Protein 6YJ1 (pdb70)

Solvent-accessible surface area: 16847 Å² total; per-residue (Å²): 153,67,4,0,4,58,32,0,59,188,103,25,10,138,55,65,16,20,1,100,95,25,133,46,69,99,156,83,40,1,85,47,56,88,105,81,132,88,35,58,58,7,125,105,18,47,5,56,12,64,0,0,14,0,77,15,133,130,85,59,58,0,3,0,0,0,5,7,39,1,49,50,36,62,45,160,4,71,22,0,0,3,0,0,0,97,4,83,74,59,12,13,0,2,0,0,15,0,83,71,66,14,38,132,36,99,92,45,48,113,0,46,42,28,48,48,0,0,51,4,3,60,11,14,130,171,98,57,93,42,84,82,18,2,9,0,3,0,20,17,143,129,12,148,173,71,93,107,25,34,12,13,26,16,60,27,1,20,152,26,68,1,65,126,14,73,28,89,67,144,65,4,0,5,60,34,1,59,190,97,16,5,108,56,65,15,20,1,102,96,27,137,44,75,99,145,85,41,1,88,48,56,90,110,80,142,85,41,56,59,6,126,110,20,48,4,56,11,64,0,0,13,1,76,13,127,134,74,58,49,0,2,0,0,0,6,8,36,1,50,49,37,62,48,156,4,70,23,0,0,4,0,0,0,98,4,83,70,60,12,14,1,2,1,0,15,0,75,63,38,2,36,81,42,99,92,46,47,114,1,48,45,27,48,48,0,0,4,3,4,66,11,13,125,172,101,48,102,38,83,83,19,1,10,0,4,0,17,18,140,126,12,144,174,80,88,105,22,37,12,12,25,16,56,29,0,20,154,25,70,1,65,128,18,70,65,181,99

Structure (mmCIF, N/CA/C/O backbone):
data_6YJ1
#
_entry.id   6YJ1
#
_cell.length_a   33.890
_cell.length_b   56.380
_cell.length_c   110.490
_cell.angle_alpha   90.000
_cell.angle_beta   92.840
_cell.angle_gamma   90.000
#
_symmetry.space_group_name_H-M   'P 1 21 1'
#
loop_
_entity.id
_entity.type
_entity.pdbx_description
1 polymer ORF007
2 non-polymer 'ZINC ION'
3 water water
#
loop_
_atom_site.group_PDB
_atom_site.id
_atom_site.type_symbol
_atom_site.label_atom_id
_atom_site.label_alt_id
_atom_site.label_comp_id
_atom_site.label_asym_id
_atom_site.label_entity_id
_atom_site.label_seq_id
_atom_site.pdbx_PDB_ins_code
_atom_site.Cartn_x
_atom_site.Cartn_y
_atom_site.Cartn_z
_atom_site.occupancy
_atom_site.B_iso_or_equiv
_atom_site.auth_seq_id
_atom_site.auth_comp_id
_atom_site.auth_asym_id
_atom_site.auth_atom_id
_atom_site.pdbx_PDB_model_num
ATOM 1 N N . MET A 1 13 ? 18.67847 36.57850 43.24597 1.000 29.85803 1 MET A N 1
ATOM 2 C CA . MET A 1 13 ? 17.32047 37.08684 43.04693 1.000 37.28810 1 MET A CA 1
ATOM 3 C C . MET A 1 13 ? 17.30016 38.61196 42.91651 1.000 32.91730 1 MET A C 1
ATOM 4 O O . MET A 1 13 ? 17.96214 39.32258 43.66817 1.000 34.96367 1 MET A O 1
ATOM 9 N N . LEU A 1 14 ? 16.55207 39.10655 41.93944 1.000 32.33174 2 LEU A N 1
ATOM 10 C CA . LEU A 1 14 ? 16.37658 40.53362 41.72276 1.000 29.59515 2 LEU A CA 1
ATOM 11 C C . LEU A 1 14 ? 14.95085 40.94181 42.07121 1.000 32.98078 2 LEU A C 1
ATOM 12 O O . LEU A 1 14 ? 13.99034 40.37520 41.52801 1.000 30.43402 2 LEU A O 1
ATOM 17 N N . THR A 1 15 ? 14.81034 41.94283 42.94261 1.000 29.51293 3 THR A N 1
ATOM 18 C CA . THR A 1 15 ? 13.50306 42.50862 43.23996 1.000 24.88676 3 THR A CA 1
ATOM 19 C C . THR A 1 15 ? 13.30480 43.83038 42.50106 1.000 25.89078 3 THR A C 1
ATOM 20 O 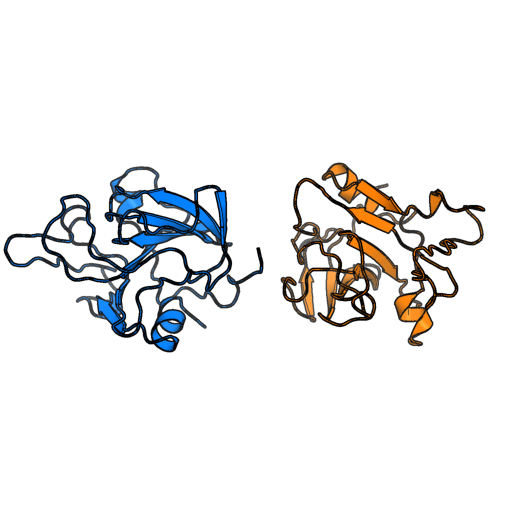O . THR A 1 15 ? 14.24194 44.41674 41.94969 1.000 26.62395 3 THR A O 1
ATOM 24 N N . ALA A 1 16 ? 12.04151 44.26405 42.44806 1.000 24.43031 4 ALA A N 1
ATOM 25 C CA . ALA A 1 16 ? 11.72108 45.57412 41.89557 1.000 21.52177 4 ALA A CA 1
ATOM 26 C C . ALA A 1 16 ? 12.43388 46.67219 42.64776 1.000 23.01859 4 ALA A C 1
ATOM 27 O O . ALA A 1 16 ? 12.76483 47.71214 42.07099 1.000 28.42274 4 ALA A O 1
ATOM 29 N N . ILE A 1 17 ? 12.63418 46.47247 43.94742 1.000 27.91443 5 ILE A N 1
ATOM 30 C CA . ILE A 1 17 ? 13.36548 47.42935 44.76094 1.000 26.71795 5 ILE A CA 1
ATOM 31 C C . ILE A 1 17 ? 14.83645 47.45453 44.37122 1.000 29.39704 5 ILE A C 1
ATOM 32 O O . ILE A 1 17 ? 15.41574 48.52839 44.16555 1.000 30.55585 5 ILE A O 1
ATOM 37 N N . ASP A 1 18 ? 15.47107 46.27976 44.28601 1.000 24.05757 6 ASP A N 1
ATOM 38 C CA . ASP A 1 18 ? 16.85292 46.23007 43.81314 1.000 26.67009 6 ASP A CA 1
ATOM 39 C C . ASP A 1 18 ? 16.97827 46.94331 42.48029 1.000 25.49896 6 ASP A C 1
ATOM 40 O O . ASP A 1 18 ? 17.86619 47.77508 42.27620 1.000 25.40325 6 ASP A O 1
ATOM 45 N N . TYR A 1 19 ? 16.05966 46.63815 41.57088 1.000 28.76092 7 TYR A N 1
ATOM 46 C CA . TYR A 1 19 ? 16.02102 47.28423 40.27216 1.000 24.71049 7 TYR A CA 1
ATOM 47 C C . TYR A 1 19 ? 16.01016 48.80355 40.43271 1.000 28.67864 7 TYR A C 1
ATOM 48 O O . TYR A 1 19 ? 16.78711 49.51585 39.78967 1.000 27.03363 7 TYR A O 1
ATOM 57 N N . LEU A 1 20 ? 15.18417 49.32019 41.34235 1.000 26.54581 8 LEU A N 1
ATOM 58 C CA . LEU A 1 20 ? 15.05901 50.76829 41.38893 1.000 29.46258 8 LEU A CA 1
ATOM 59 C C . LEU A 1 20 ? 16.25686 51.42273 42.05495 1.000 29.82091 8 LEU A C 1
ATOM 60 O O . LEU A 1 20 ? 16.73038 52.45630 41.57722 1.000 30.14544 8 LEU A O 1
ATOM 65 N N . THR A 1 21 ? 16.77285 50.83995 43.14605 1.000 32.42146 9 THR A N 1
ATOM 66 C CA . THR A 1 21 ? 17.93162 51.43666 43.81685 1.000 32.02948 9 THR A CA 1
ATOM 67 C C . THR A 1 21 ? 19.18895 51.40471 42.95046 1.000 29.77905 9 THR A C 1
ATOM 68 O O . THR A 1 21 ? 20.02992 52.29368 43.06578 1.000 36.95842 9 THR A O 1
ATOM 72 N N . LYS A 1 22 ? 19.35841 50.38636 42.10943 1.000 30.83689 10 LYS A N 1
ATOM 73 C CA . LYS A 1 22 ? 20.46949 50.40635 41.15833 1.000 34.78900 10 LYS A CA 1
ATOM 74 C C . LYS A 1 22 ? 20.34944 51.56365 40.16145 1.000 35.99807 10 LYS A C 1
ATOM 75 O O . LYS A 1 22 ? 21.36289 52.04189 39.63679 1.000 33.60620 10 LYS A O 1
ATOM 81 N N . LYS A 1 23 ? 19.13528 52.04599 39.90109 1.000 34.96760 11 LYS A N 1
ATOM 82 C CA . LYS A 1 23 ? 18.94613 53.18995 39.02010 1.000 30.10596 11 LYS A CA 1
ATOM 83 C C . LYS A 1 23 ? 18.83403 54.49485 39.78689 1.000 30.70703 11 LYS A C 1
ATOM 84 O O . LYS A 1 23 ? 18.30633 55.47286 39.25243 1.000 38.87060 11 LYS A O 1
ATOM 90 N N . GLY A 1 24 ? 19.32215 54.53513 41.02647 1.000 35.73730 12 GLY A N 1
ATOM 91 C CA . GLY A 1 24 ? 19.38835 55.76303 41.79679 1.000 36.28724 12 GLY A CA 1
ATOM 92 C C . GLY A 1 24 ? 18.14497 56.13607 42.58267 1.000 34.19086 12 GLY A C 1
ATOM 93 O O . GLY A 1 24 ? 18.18635 57.11118 43.33952 1.000 38.93487 12 GLY A O 1
ATOM 94 N N . TRP A 1 25 ? 17.04577 55.40784 42.43771 1.000 30.29402 13 TRP A N 1
ATOM 95 C CA . TRP A 1 25 ? 15.91505 55.61849 43.32871 1.000 31.30097 13 TRP A CA 1
ATOM 96 C C . TRP A 1 25 ? 16.30557 55.28414 44.75453 1.000 31.90724 13 TRP A C 1
ATOM 97 O O . TRP A 1 25 ? 17.15892 54.42992 45.00191 1.000 38.03890 13 TRP A O 1
ATOM 108 N N . LYS A 1 26 ? 15.66980 55.95463 45.70473 1.000 33.84408 14 LYS A N 1
ATOM 109 C CA . LYS A 1 26 ? 15.93396 55.70614 47.11701 1.000 32.62992 14 LYS A CA 1
ATOM 110 C C . LYS A 1 26 ? 14.60509 55.45349 47.82170 1.000 31.64811 14 LYS A C 1
ATOM 111 O O . LYS A 1 26 ? 13.53823 55.84229 47.33726 1.000 26.58637 14 LYS A O 1
ATOM 117 N N . ILE A 1 27 ? 14.67664 54.77308 48.95917 1.000 28.31695 15 ILE A N 1
ATOM 118 C CA . ILE A 1 27 ? 13.49628 54.26346 49.64432 1.000 28.12198 15 ILE A CA 1
ATOM 119 C C . ILE A 1 27 ? 13.13235 55.20550 50.77854 1.000 30.91487 15 ILE A C 1
ATOM 120 O O . ILE A 1 27 ? 13.93673 55.42690 51.69687 1.000 28.61945 15 ILE A O 1
ATOM 125 N N . SER A 1 28 ? 11.90612 55.73939 50.72270 1.000 24.57956 16 SER A N 1
ATOM 126 C CA . SER A 1 28 ? 11.35785 56.54809 51.80235 1.000 26.77871 16 SER A CA 1
ATOM 127 C C . SER A 1 28 ? 10.54372 55.74299 52.81610 1.000 31.06405 16 SER A C 1
ATOM 128 O O . SER A 1 28 ? 10.48768 56.12566 53.99103 1.000 33.13981 16 SER A O 1
ATOM 131 N N . SER A 1 29 ? 9.92773 54.62765 52.41429 1.000 26.71115 17 SER A N 1
ATOM 132 C CA . SER A 1 29 ? 9.20256 53.79151 53.36828 1.000 24.12259 17 SER A CA 1
ATOM 133 C C . SER A 1 29 ? 9.32193 52.33166 52.96829 1.000 23.15679 17 SER A C 1
ATOM 134 O O . SER A 1 29 ? 9.02718 51.95324 51.83027 1.000 20.63695 17 SER A O 1
ATOM 137 N N . ASP A 1 30 ? 9.71337 51.51725 53.94737 1.000 26.14324 18 ASP A N 1
ATOM 138 C CA . ASP A 1 30 ? 10.32783 50.21659 53.71497 1.000 27.83977 18 ASP A CA 1
ATOM 139 C C . ASP A 1 30 ? 9.70205 49.28378 54.73193 1.000 26.57135 18 ASP A C 1
ATOM 140 O O . ASP A 1 30 ? 10.09230 49.30883 55.91225 1.000 27.92522 18 ASP A O 1
ATOM 145 N N . PRO A 1 31 ? 8.75455 48.42995 54.31511 1.000 22.79773 19 PRO A N 1
ATOM 146 C CA . PRO A 1 31 ? 8.06602 47.56147 55.28300 1.000 22.46801 19 PRO A CA 1
ATOM 147 C C . PRO A 1 31 ? 8.99763 46.64712 56.04674 1.000 24.45849 19 PRO A C 1
ATOM 148 O O . PRO A 1 31 ? 8.58897 46.09678 57.07784 1.000 28.65776 19 PRO A O 1
ATOM 152 N N . ARG A 1 32 ? 10.22158 46.43063 55.56909 1.000 24.26928 20 ARG A N 1
ATOM 153 C CA . ARG A 1 32 ? 11.17028 45.67264 56.37273 1.000 27.33891 20 ARG A CA 1
ATOM 154 C C . ARG A 1 32 ? 11.60308 46.43657 57.61273 1.000 28.89445 20 ARG A C 1
ATOM 155 O O . ARG A 1 32 ? 12.26338 45.85446 58.47443 1.000 32.62750 20 ARG A O 1
ATOM 163 N N . THR A 1 33 ? 11.26211 47.72287 57.71268 1.000 31.16823 21 THR A N 1
ATOM 164 C CA . THR A 1 33 ? 11.58105 48.53305 58.87958 1.000 30.16539 21 THR A CA 1
ATOM 165 C C . THR A 1 33 ? 10.40985 48.67783 59.84485 1.000 28.86059 21 THR A C 1
ATOM 166 O O . THR A 1 33 ? 10.59983 49.20857 60.94231 1.000 30.29060 21 THR A O 1
ATOM 170 N N . TYR A 1 34 ? 9.20915 48.25013 59.47107 1.000 22.22564 22 TYR A N 1
ATOM 171 C CA . TYR A 1 34 ? 8.08981 48.47144 60.36937 1.000 27.58951 22 TYR A CA 1
ATOM 172 C C . TYR A 1 34 ? 8.23781 47.54805 61.56969 1.000 31.53289 22 TYR A C 1
ATOM 173 O O . TYR A 1 34 ? 8.88569 46.50108 61.49290 1.000 31.81606 22 TYR A O 1
ATOM 182 N N . ASP A 1 35 ? 7.67477 47.96555 62.70043 1.000 34.41624 23 ASP A N 1
ATOM 183 C CA . ASP A 1 35 ? 7.83707 47.19795 63.92973 1.000 33.84990 23 ASP A CA 1
ATOM 184 C C . ASP A 1 35 ? 7.12646 45.85709 63.80892 1.000 34.70099 23 ASP A C 1
ATOM 185 O O . ASP A 1 35 ? 5.99173 45.77847 63.33083 1.000 34.27447 23 ASP A O 1
ATOM 190 N N . GLY A 1 36 ? 7.80358 44.79592 64.24453 1.000 38.37920 24 GLY A N 1
ATOM 191 C CA . GLY A 1 36 ? 7.25506 43.45878 64.21012 1.000 33.94146 24 GLY A CA 1
ATOM 192 C C . GLY A 1 36 ? 7.66187 42.62870 63.00952 1.000 36.98014 24 GLY A C 1
ATOM 193 O O . GLY A 1 36 ? 7.37943 41.41965 62.99245 1.000 36.34500 24 GLY A O 1
ATOM 194 N N . TYR A 1 37 ? 8.30066 43.23895 62.00969 1.000 35.80227 25 TYR A N 1
ATOM 195 C CA . TYR A 1 37 ? 8.66290 42.52666 60.78538 1.000 36.68528 25 TYR A CA 1
ATOM 196 C C . TYR A 1 37 ? 9.51649 41.30585 61.11615 1.000 36.30525 25 TYR A C 1
ATOM 197 O O . TYR A 1 37 ? 10.47026 41.42174 61.89667 1.000 41.59945 25 TYR A O 1
ATOM 206 N N . PRO A 1 38 ? 9.23453 40.12702 60.52674 1.000 35.24814 26 PRO A N 1
ATOM 207 C CA . PRO A 1 38 ? 8.32513 39.84852 59.40385 1.000 34.28440 26 PRO A CA 1
ATOM 208 C C . PRO A 1 38 ? 6.86161 39.67114 59.79877 1.000 33.71612 26 PRO A C 1
ATOM 209 O O . PRO A 1 38 ? 6.03593 39.45542 58.92282 1.000 35.06748 26 PRO A O 1
ATOM 213 N N . LYS A 1 39 ? 6.54255 39.73341 61.08518 1.000 34.19763 27 LYS A N 1
ATOM 214 C CA . LYS A 1 39 ? 5.14817 39.63259 61.47119 1.000 36.19155 27 LYS A CA 1
ATOM 215 C C . LYS A 1 39 ? 4.41971 40.90933 61.07800 1.000 34.06330 27 LYS A C 1
ATOM 216 O O . LYS A 1 39 ? 5.02562 41.96802 60.88917 1.000 33.41583 27 LYS A O 1
ATOM 222 N N . ASN A 1 40 ? 3.10024 40.79623 60.94173 1.000 36.51507 28 ASN A N 1
ATOM 223 C CA . ASN A 1 40 ? 2.22278 41.96313 60.81403 1.000 32.61031 28 ASN A CA 1
ATOM 224 C C . ASN A 1 40 ? 2.61830 42.84095 59.62451 1.000 27.86593 28 ASN A C 1
ATOM 225 O O . ASN A 1 40 ? 2.74994 44.05722 59.74568 1.000 28.20201 28 ASN A O 1
ATOM 230 N N . TYR A 1 41 ? 2.81133 42.20521 58.46671 1.000 28.04810 29 TYR A N 1
ATOM 231 C CA . TYR A 1 41 ? 3.41851 42.85444 57.30318 1.000 26.24371 29 TYR A CA 1
ATOM 232 C C . TYR A 1 41 ? 2.71521 44.14956 56.90158 1.000 26.49312 29 TYR A C 1
ATOM 233 O O . TYR A 1 41 ? 1.48752 44.20889 56.78853 1.000 26.69157 29 TYR A O 1
ATOM 242 N N . GLY A 1 42 ? 3.51615 45.17277 56.62905 1.000 23.25389 30 GLY A N 1
ATOM 243 C CA . GLY A 1 42 ? 3.01102 46.44452 56.18428 1.000 26.55082 30 GLY A CA 1
ATOM 244 C C . GLY A 1 42 ? 2.40136 47.32489 57.25270 1.000 24.21892 30 GLY A C 1
ATOM 245 O O . GLY A 1 42 ? 1.85530 48.37869 56.90928 1.000 25.22634 30 GLY A O 1
ATOM 246 N N . TYR A 1 43 ? 2.44723 46.93442 58.52260 1.000 23.01447 31 TYR A N 1
ATOM 247 C CA . TYR A 1 43 ? 1.80453 47.75339 59.54593 1.000 27.61840 31 TYR A CA 1
ATOM 248 C C . TYR A 1 43 ? 2.61136 49.02674 59.77649 1.000 25.35966 31 TYR A C 1
ATOM 249 O O . TYR A 1 43 ? 3.68329 49.00752 60.38864 1.000 23.60048 31 TYR A O 1
ATOM 258 N N . ARG A 1 44 ? 2.08215 50.15133 59.32452 1.000 24.66349 32 ARG A N 1
ATOM 259 C CA . ARG A 1 44 ? 2.88007 51.36231 59.34666 1.000 22.24335 32 ARG A CA 1
ATOM 260 C C . ARG A 1 44 ? 2.24720 52.46452 60.16614 1.000 21.84551 32 ARG A C 1
ATOM 261 O O . ARG A 1 44 ? 2.94365 53.10255 60.96407 1.000 25.23124 32 ARG A O 1
ATOM 269 N N . ASN A 1 45 ? 0.95105 52.70846 59.99152 1.000 22.24230 33 ASN A N 1
ATOM 270 C CA . ASN A 1 45 ? 0.24044 53.71872 60.77103 1.000 26.90313 33 ASN A CA 1
ATOM 271 C C . ASN A 1 45 ? 0.94021 55.07821 60.68279 1.000 25.84007 33 ASN A C 1
ATOM 272 O O . ASN A 1 45 ? 1.25123 55.71356 61.69013 1.000 24.01668 33 ASN A O 1
ATOM 277 N N . TYR A 1 46 ? 1.18025 55.53571 59.45811 1.000 21.56542 34 TYR A N 1
ATOM 278 C CA . TYR A 1 46 ? 1.86663 56.79875 59.24802 1.000 21.63880 34 TYR A CA 1
ATOM 279 C C . TYR A 1 46 ? 0.84739 57.92979 59.28205 1.000 28.67090 34 TYR A C 1
ATOM 280 O O . TYR A 1 46 ? -0.03420 58.02933 58.41864 1.000 28.04089 34 TYR A O 1
ATOM 289 N N . HIS A 1 47 ? 0.97135 58.78358 60.27506 1.000 26.88758 35 HIS A N 1
ATOM 290 C CA . HIS A 1 47 ? 0.12086 59.94998 60.37788 1.000 31.67606 35 HIS A CA 1
ATOM 291 C C . HIS A 1 47 ? 0.95565 61.09164 60.91949 1.000 28.43760 35 HIS A C 1
ATOM 292 O O . HIS A 1 47 ? 1.81763 60.88605 61.77340 1.000 28.14042 35 HIS A O 1
ATOM 299 N N . GLU A 1 48 ? 0.68776 62.28894 60.43188 1.000 26.21304 36 GLU A N 1
ATOM 300 C CA . GLU A 1 48 ? 1.32092 63.47609 60.98542 1.000 29.37583 36 GLU A CA 1
ATOM 301 C C . GLU A 1 48 ? 0.46256 64.64393 60.57672 1.000 27.53377 36 GLU A C 1
ATOM 302 O O . GLU A 1 48 ? -0.30871 64.54807 59.62161 1.000 28.01776 36 GLU A O 1
ATOM 308 N N . ASN A 1 49 ? 0.57804 65.73495 61.33002 1.000 31.92533 37 ASN A N 1
ATOM 309 C CA . ASN A 1 49 ? -0.06792 66.99598 60.96693 1.000 30.48277 37 ASN A CA 1
ATOM 310 C C . ASN A 1 49 ? -1.54486 66.81310 60.61580 1.000 27.29360 37 ASN A C 1
ATOM 311 O O . ASN A 1 49 ? -2.05153 67.38300 59.64844 1.000 35.19186 37 ASN A O 1
ATOM 316 N N . GLY A 1 50 ? -2.23759 65.99129 61.39197 1.000 24.70533 38 GLY A N 1
ATOM 317 C CA . GLY A 1 50 ? -3.65952 65.77131 61.20292 1.000 31.27024 38 GLY A CA 1
ATOM 318 C C . GLY A 1 50 ? -4.07083 64.84143 60.07498 1.000 30.08328 38 GLY A C 1
ATOM 319 O O . GLY A 1 50 ? -5.25234 64.49020 60.00023 1.000 31.41734 38 GLY A O 1
ATOM 320 N N . ILE A 1 51 ? -3.15283 64.39100 59.22102 1.000 28.52233 39 ILE A N 1
ATOM 321 C CA . ILE A 1 51 ? -3.47831 63.43844 58.15603 1.000 33.15609 39 ILE A CA 1
ATOM 322 C C . ILE A 1 51 ? -3.07736 62.03573 58.59539 1.000 30.38830 39 ILE A C 1
ATOM 323 O O . ILE A 1 51 ? -1.92842 61.80577 58.98389 1.000 28.36616 39 ILE A O 1
ATOM 328 N N . ASN A 1 52 ? -4.01600 61.09099 58.52898 1.000 29.56085 40 ASN A N 1
ATOM 329 C CA . ASN A 1 52 ? -3.72573 59.68211 58.78071 1.000 24.20296 40 ASN A CA 1
ATOM 330 C C . ASN A 1 52 ? -3.55382 58.98780 57.42962 1.000 30.46944 40 ASN A C 1
ATOM 331 O O . ASN A 1 52 ? -4.54002 58.64975 56.75571 1.000 28.62782 40 ASN A O 1
ATOM 336 N N . TYR A 1 53 ? -2.29856 58.72071 57.05535 1.000 27.64232 41 TYR A N 1
ATOM 337 C CA . TYR A 1 53 ? -2.04291 58.31804 55.67342 1.000 29.90836 41 TYR A CA 1
ATOM 338 C C . TYR A 1 53 ? -2.45815 56.88471 55.37833 1.000 27.90229 41 TYR A C 1
ATOM 339 O O . TYR A 1 53 ? -2.76824 56.57199 54.22447 1.000 30.94070 41 TYR A O 1
ATOM 348 N N . ASP A 1 54 ? -2.51656 56.01816 56.37424 1.000 27.73341 42 ASP A N 1
ATOM 349 C CA . ASP A 1 54 ? -2.93001 54.64195 56.13585 1.000 31.36853 42 ASP A CA 1
ATOM 350 C C . ASP A 1 54 ? -4.32681 54.35667 56.68234 1.000 28.06817 42 ASP A C 1
ATOM 351 O O . ASP A 1 54 ? -4.65063 53.21327 57.00778 1.000 29.24424 42 ASP A O 1
ATOM 356 N N . GLU A 1 55 ? -5.17344 55.38347 56.74524 1.000 29.59472 43 GLU A N 1
ATOM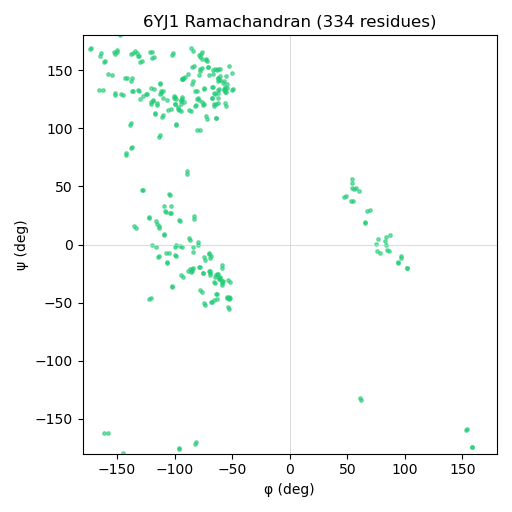 357 C CA . GLU A 1 55 ? -6.48334 55.23462 57.37184 1.000 30.74932 43 GLU A CA 1
ATOM 358 C C . GLU A 1 55 ? -7.32857 54.22604 56.62545 1.000 29.93768 43 GLU A C 1
ATOM 359 O O . GLU A 1 55 ? -7.95379 53.34776 57.23032 1.000 32.84294 43 GLU A O 1
ATOM 365 N N . PHE A 1 56 ? -7.36996 54.34825 55.30220 1.000 29.14070 44 PHE A N 1
ATOM 366 C CA . PHE A 1 56 ? -8.23447 53.48898 54.51740 1.000 27.67150 44 PHE A CA 1
ATOM 367 C C . PHE A 1 56 ? -7.85579 52.02552 54.67220 1.000 29.52840 44 PHE A C 1
ATOM 368 O O . PHE A 1 56 ? -8.72571 51.15172 54.59483 1.000 30.70357 44 PHE A O 1
ATOM 376 N N . CYS A 1 57 ? -6.57834 51.73619 54.92890 1.000 28.16481 45 CYS A N 1
ATOM 377 C CA . CYS A 1 57 ? -6.11595 50.35973 55.04119 1.000 29.24752 45 CYS A CA 1
ATOM 378 C C . CYS A 1 57 ? -5.89386 49.93548 56.48710 1.000 26.58645 45 CYS A C 1
ATOM 379 O O . CYS A 1 57 ? -5.10177 49.02825 56.74494 1.000 25.42250 45 CYS A O 1
ATOM 382 N N . GLY A 1 58 ? -6.60465 50.54731 57.42853 1.000 27.09352 46 GLY A N 1
ATOM 383 C CA . GLY A 1 58 ? -6.42605 50.17992 58.82860 1.000 25.18385 46 GLY A CA 1
ATOM 384 C C . GLY A 1 58 ? -4.99011 50.27071 59.28858 1.000 27.62259 46 GLY A C 1
ATOM 385 O O . GLY A 1 58 ? -4.53248 49.42926 60.07117 1.000 31.74469 46 GLY A O 1
ATOM 386 N N . GLY A 1 59 ? -4.25552 51.28172 58.81272 1.000 26.35906 47 GLY A N 1
ATOM 387 C CA . GLY A 1 59 ? -2.85744 51.46960 59.13833 1.000 23.45503 47 GLY A CA 1
ATOM 388 C C . GLY A 1 59 ? -1.86183 50.67908 58.30968 1.000 24.41043 47 GLY A C 1
ATOM 389 O O . GLY A 1 59 ? -0.65444 50.86363 58.48624 1.000 23.16797 47 GLY A O 1
ATOM 390 N N . TYR A 1 60 ? -2.30385 49.86742 57.36067 1.000 24.69770 48 TYR A N 1
ATOM 391 C CA . TYR A 1 60 ? -1.37151 49.00261 56.65164 1.000 27.30924 48 TYR A CA 1
ATOM 392 C C . TYR A 1 60 ? -0.84894 49.66173 55.38256 1.000 21.89784 48 TYR A C 1
ATOM 393 O O . TYR A 1 60 ? -1.57789 50.37685 54.69085 1.000 25.21625 48 TYR A O 1
ATOM 402 N N . HIS A 1 61 ? 0.43989 49.42091 55.08535 1.000 20.03579 49 HIS A N 1
ATOM 403 C CA . HIS A 1 61 ? 1.08062 49.99015 53.89698 1.000 20.22076 49 HIS A CA 1
ATOM 404 C C . HIS A 1 61 ? 1.89961 48.85901 53.29213 1.000 19.33855 49 HIS A C 1
ATOM 405 O O . HIS A 1 61 ? 3.09002 48.68169 53.58061 1.000 20.37790 49 HIS A O 1
ATOM 412 N N . ARG A 1 62 ? 1.23642 48.02334 52.49261 1.000 23.08383 50 ARG A N 1
ATOM 413 C CA . ARG A 1 62 ? 1.86779 46.78985 52.01979 1.000 20.42836 50 ARG A CA 1
ATOM 414 C C . ARG A 1 62 ? 2.61790 47.05334 50.71715 1.000 23.07434 50 ARG A C 1
ATOM 415 O O . ARG A 1 62 ? 2.26762 46.53453 49.66635 1.000 27.54996 50 ARG A O 1
ATOM 423 N N . ALA A 1 63 ? 3.64180 47.90486 50.80040 1.000 20.85468 51 ALA A N 1
ATOM 424 C CA . ALA A 1 63 ? 4.16020 48.57204 49.60966 1.000 23.38264 51 ALA A CA 1
ATOM 425 C C . ALA A 1 63 ? 5.41548 49.34973 49.96566 1.000 19.72567 51 ALA A C 1
ATOM 426 O O . ALA A 1 63 ? 5.74206 49.54540 51.13610 1.000 19.29469 51 ALA A O 1
ATOM 428 N N . PHE A 1 64 ? 6.11240 49.79531 48.93004 1.000 22.58415 52 PHE A N 1
ATOM 429 C CA . PHE A 1 64 ? 7.31364 50.60183 49.06484 1.000 18.23526 52 PHE A CA 1
ATOM 430 C C . PHE A 1 64 ? 7.04359 51.99991 48.53092 1.000 22.75790 52 PHE A C 1
ATOM 431 O O . PHE A 1 64 ? 6.54779 52.15717 47.41273 1.000 23.63569 52 PHE A O 1
ATOM 439 N N . ASP A 1 65 ? 7.37713 53.00579 49.32855 1.000 23.97471 53 ASP A N 1
ATOM 440 C CA . ASP A 1 65 ? 7.49413 54.37702 48.85818 1.000 22.11564 53 ASP A CA 1
ATOM 441 C C . ASP A 1 65 ? 8.95403 54.62529 48.50664 1.000 25.74821 53 ASP A C 1
ATOM 442 O O . ASP A 1 65 ? 9.83562 54.42917 49.34963 1.000 27.57014 53 ASP A O 1
ATOM 447 N N . VAL A 1 66 ? 9.21426 55.03918 47.26858 1.000 24.73568 54 VAL A N 1
ATOM 448 C CA . VAL A 1 66 ? 10.56968 55.32956 46.82153 1.000 24.83048 54 VAL A CA 1
ATOM 449 C C . VAL A 1 66 ? 10.56642 56.68418 46.13576 1.000 27.70357 54 VAL A C 1
ATOM 450 O O . VAL A 1 66 ? 9.52355 57.18777 45.71699 1.000 31.33347 54 VAL A O 1
ATOM 454 N N . TYR A 1 67 ? 11.74914 57.26922 45.99184 1.000 28.59560 55 TYR A N 1
ATOM 455 C CA . TYR A 1 67 ? 11.81450 58.56684 45.33770 1.000 31.41196 55 TYR A CA 1
ATOM 456 C C . TYR A 1 67 ? 13.14509 58.74114 44.61461 1.000 32.32507 55 TYR A C 1
ATOM 457 O O . TYR A 1 67 ? 14.09007 57.96338 44.78857 1.000 35.26665 55 TYR A O 1
ATOM 466 N N . SER A 1 68 ? 13.18944 59.77007 43.77026 1.000 34.00497 56 SER A N 1
ATOM 467 C CA . SER A 1 68 ? 14.37662 60.12944 43.00467 1.000 37.11863 56 SER A CA 1
ATOM 468 C C . SER A 1 68 ? 14.56887 61.63976 43.02059 1.000 36.71154 56 SER A C 1
ATOM 469 O O . SER A 1 68 ? 13.61396 62.38513 42.79569 1.000 36.81700 56 SER A O 1
ATOM 472 N N . ASN A 1 69 ? 15.78988 62.09021 43.30634 1.000 41.71575 57 ASN A N 1
ATOM 473 C CA . ASN A 1 69 ? 16.16920 63.47810 43.06045 1.000 38.61433 57 ASN A CA 1
ATOM 474 C C . ASN A 1 69 ? 16.70620 63.69585 41.66655 1.000 40.40528 57 ASN A C 1
ATOM 475 O O . ASN A 1 69 ? 16.67607 64.82893 41.17962 1.000 49.73476 57 ASN A O 1
ATOM 480 N N . GLU A 1 70 ? 17.20882 62.64240 41.02376 1.000 42.65295 58 GLU A N 1
ATOM 481 C CA . GLU A 1 70 ? 17.89650 62.80897 39.74770 1.000 44.93887 58 GLU A CA 1
ATOM 482 C C . GLU A 1 70 ? 16.91795 63.10454 38.61593 1.000 45.11791 58 GLU A C 1
ATOM 483 O O . GLU A 1 70 ? 17.08552 64.09339 37.89646 1.000 57.26934 58 GLU A O 1
ATOM 489 N N . THR A 1 71 ? 15.87333 62.28696 38.44637 1.000 44.62251 59 THR A N 1
ATOM 490 C CA . THR A 1 71 ? 14.86384 62.57360 37.42043 1.000 43.71143 59 THR A CA 1
ATOM 491 C C . THR A 1 71 ? 13.48279 62.14764 37.91642 1.000 47.24991 59 THR A C 1
ATOM 492 O O . THR A 1 71 ? 13.31919 61.63037 39.03246 1.000 45.55876 59 THR A O 1
ATOM 496 N N . ASN A 1 72 ? 12.47839 62.35057 37.05167 1.000 42.77281 60 ASN A N 1
ATOM 497 C CA . ASN A 1 72 ? 11.10227 62.02246 37.38164 1.000 41.32653 60 ASN A CA 1
ATOM 498 C C . ASN A 1 72 ? 10.45281 60.98499 36.46365 1.000 40.64148 60 ASN A C 1
ATOM 499 O O . ASN A 1 72 ? 9.29602 60.62468 36.69613 1.000 32.66348 60 ASN A O 1
ATOM 504 N N . ASP A 1 73 ? 11.14544 60.47475 35.45301 1.000 43.20636 61 ASP A N 1
ATOM 505 C CA . ASP A 1 73 ? 10.58006 59.39017 34.65666 1.000 38.30115 61 ASP A CA 1
ATOM 506 C C . ASP A 1 73 ? 10.46914 58.13086 35.51478 1.000 34.13643 61 ASP A C 1
ATOM 507 O O . ASP A 1 73 ? 11.46230 57.70169 36.11219 1.000 40.19080 61 ASP A O 1
ATOM 512 N N . VAL A 1 74 ? 9.28732 57.53927 35.58130 1.000 29.34797 62 VAL A N 1
ATOM 513 C CA . VAL A 1 74 ? 9.04613 56.32919 36.37444 1.000 28.43396 62 VAL A CA 1
ATOM 514 C C . VAL A 1 74 ? 9.19150 55.10480 35.46186 1.000 29.84495 62 VAL A C 1
ATOM 515 O O . VAL A 1 74 ? 8.38046 54.94157 34.53631 1.000 30.55660 62 VAL A O 1
ATOM 519 N N . PRO A 1 75 ? 10.17010 54.24544 35.69522 1.000 24.17256 63 PRO A N 1
ATOM 520 C CA . PRO A 1 75 ? 10.32735 53.07605 34.82825 1.000 28.56549 63 PRO A CA 1
ATOM 521 C C . PRO A 1 75 ? 9.41823 51.94286 35.27208 1.000 30.62099 63 PRO A C 1
ATOM 522 O O . PRO A 1 75 ? 9.22577 51.70919 36.46804 1.000 31.49288 63 PRO A O 1
ATOM 526 N N . ALA A 1 76 ? 8.84376 51.24352 34.28867 1.000 30.78889 64 ALA A N 1
ATOM 527 C CA . ALA A 1 76 ? 8.15600 49.99228 34.56616 1.000 26.84231 64 ALA A CA 1
ATOM 528 C C . ALA A 1 76 ? 9.13651 48.97512 35.13235 1.000 26.59656 64 ALA A C 1
ATOM 529 O O . ALA A 1 76 ? 10.15183 48.66887 34.50469 1.000 30.12267 64 ALA A O 1
ATOM 531 N N . VAL A 1 77 ? 8.80960 48.40205 36.29393 1.000 24.24163 65 VAL A N 1
ATOM 532 C CA . VAL A 1 77 ? 9.79282 47.53141 36.93122 1.000 27.89364 65 VAL A CA 1
ATOM 533 C C . VAL A 1 77 ? 9.70381 46.12051 36.38457 1.000 29.26697 65 VAL A C 1
ATOM 534 O O . VAL A 1 77 ? 10.66845 45.35635 36.48375 1.000 26.48878 65 VAL A O 1
ATOM 538 N N . THR A 1 78 ? 8.55422 45.74547 35.83062 1.000 29.09221 66 THR A N 1
ATOM 539 C CA . THR A 1 78 ? 8.40563 44.52236 35.06258 1.000 28.24783 66 THR A CA 1
ATOM 540 C C . THR A 1 78 ? 7.66893 44.83215 33.76457 1.000 29.45274 66 THR A C 1
ATOM 541 O O . THR A 1 78 ? 7.07865 45.90295 33.58886 1.000 29.39934 66 THR A O 1
ATOM 545 N N . SER A 1 79 ? 7.73467 43.88499 32.84093 1.000 27.40020 67 SER A N 1
ATOM 546 C CA . SER A 1 79 ? 6.90158 43.91404 31.65544 1.000 30.11784 67 SER A CA 1
ATOM 547 C C . SER A 1 79 ? 5.48220 43.48047 31.99982 1.000 29.93595 67 SER A C 1
ATOM 548 O O . SER A 1 79 ? 5.22548 42.87803 33.03998 1.000 28.66979 67 SER A O 1
ATOM 551 N N . GLY A 1 80 ? 4.55755 43.77043 31.10072 1.000 33.15145 68 GLY A N 1
ATOM 552 C CA . GLY A 1 80 ? 3.20682 43.31091 31.28497 1.000 28.91513 68 GLY A CA 1
ATOM 553 C C . GLY A 1 80 ? 2.22843 44.21199 30.56858 1.000 32.54533 68 GLY A C 1
ATOM 554 O O . GLY A 1 80 ? 2.59018 44.95746 29.65534 1.000 33.33674 68 GLY A O 1
ATOM 555 N N . THR A 1 81 ? 0.98702 44.13105 31.03261 1.000 32.46505 69 THR A N 1
ATOM 556 C CA . THR A 1 81 ? -0.15188 44.75409 30.37872 1.000 32.77571 69 THR A CA 1
ATOM 557 C C . THR A 1 81 ? -0.76298 45.78832 31.30388 1.000 30.10022 69 THR A C 1
ATOM 558 O O . THR A 1 81 ? -0.98040 45.51688 32.48860 1.000 33.42874 69 THR A O 1
ATOM 562 N N . VAL A 1 82 ? -1.04757 46.96113 30.75206 1.000 26.84063 70 VAL A N 1
ATOM 563 C CA . VAL A 1 82 ? -1.65535 48.04509 31.50875 1.000 28.41270 70 VAL A CA 1
ATOM 564 C C . VAL A 1 82 ? -3.12012 47.71567 31.72458 1.000 28.24670 70 VAL A C 1
ATOM 565 O O . VAL A 1 82 ? -3.87712 47.54997 30.76481 1.000 33.99273 70 VAL A O 1
ATOM 569 N N . ILE A 1 83 ? -3.53320 47.62501 32.98126 1.000 30.85530 71 ILE A N 1
ATOM 570 C CA . ILE A 1 83 ? -4.92855 47.35472 33.29857 1.000 29.82039 71 ILE A CA 1
ATOM 571 C C . ILE A 1 83 ? -5.61571 48.51856 33.98775 1.000 28.56208 71 ILE A C 1
ATOM 572 O O . ILE A 1 83 ? -6.84784 48.48733 34.11693 1.000 33.12993 71 ILE A O 1
ATOM 577 N N . GLU A 1 84 ? -4.87601 49.54534 34.41386 1.000 24.10374 72 GLU A N 1
ATOM 578 C CA . GLU A 1 84 ? -5.45492 50.74971 34.99739 1.000 28.61199 72 GLU A CA 1
ATOM 579 C C . GLU A 1 84 ? -4.50397 51.90146 34.71623 1.000 33.46860 72 GLU A C 1
ATOM 580 O O . GLU A 1 84 ? -3.29462 51.76603 34.92347 1.000 31.22171 72 GLU A O 1
ATOM 586 N N . ALA A 1 85 ? -5.04702 53.02307 34.18995 1.000 33.48246 73 ALA A N 1
ATOM 587 C CA . ALA A 1 85 ? -4.26010 54.23786 33.92765 1.000 33.33415 73 ALA A CA 1
ATOM 588 C C . ALA A 1 85 ? -5.17339 55.41122 34.27094 1.000 34.04813 73 ALA A C 1
ATOM 589 O O . ALA A 1 85 ? -5.72933 56.09231 33.40775 1.000 34.24953 73 ALA A O 1
ATOM 591 N N . ASN A 1 86 ? -5.31373 55.65833 35.56616 1.000 33.42829 74 ASN A N 1
ATOM 592 C CA . ASN A 1 86 ? -6.34322 56.53760 36.09888 1.000 32.98728 74 ASN A CA 1
ATOM 593 C C . ASN A 1 86 ? -5.69337 57.75272 36.74168 1.000 36.66791 74 ASN A C 1
ATOM 594 O O . ASN A 1 86 ? -4.88570 57.60566 37.66609 1.000 36.48623 74 ASN A O 1
ATOM 599 N N . ASP A 1 87 ? -6.04924 58.95097 36.25761 1.000 35.84376 75 ASP A N 1
ATOM 600 C CA . ASP A 1 87 ? -5.55185 60.18020 36.86736 1.000 31.53388 75 ASP A CA 1
ATOM 601 C C . ASP A 1 87 ? -6.15455 60.42300 38.24136 1.000 30.68058 75 ASP A C 1
ATOM 602 O O . ASP A 1 87 ? -5.54996 61.11458 39.05921 1.000 34.03173 75 ASP A O 1
ATOM 607 N N . TYR A 1 88 ? -7.30844 59.84497 38.52558 1.000 32.51477 76 TYR A N 1
ATOM 608 C CA . TYR A 1 88 ? -8.03361 60.07136 39.76749 1.000 35.63430 76 TYR A CA 1
ATOM 609 C C . TYR A 1 88 ? -8.37356 58.74017 40.43009 1.000 37.05315 76 TYR A C 1
ATOM 610 O O . TYR A 1 88 ? -9.50492 58.49237 40.85077 1.000 42.19177 76 TYR A O 1
ATOM 619 N N . GLY A 1 89 ? -7.39033 57.85215 40.51928 1.000 34.42546 77 GLY A N 1
ATOM 620 C CA . GLY A 1 89 ? -7.57487 56.58814 41.19405 1.000 30.63395 77 GLY A CA 1
ATOM 621 C C . GLY A 1 89 ? -7.41573 56.75198 42.69030 1.000 31.19181 77 GLY A C 1
ATOM 622 O O . GLY A 1 89 ? -7.30475 57.85862 43.22066 1.000 33.10298 77 GLY A O 1
ATOM 623 N N . ASN A 1 90 ? -7.38574 55.61429 43.38624 1.000 29.37574 78 ASN A N 1
ATOM 624 C CA . ASN A 1 90 ? -7.29706 55.67243 44.84250 1.000 27.26668 78 ASN A CA 1
ATOM 625 C C . ASN A 1 90 ? -5.95475 56.17716 45.33670 1.000 23.22898 78 ASN A C 1
ATOM 626 O O . ASN A 1 90 ? -5.89040 56.65259 46.46910 1.000 28.51286 78 ASN A O 1
ATOM 631 N N . PHE A 1 91 ? -4.89265 56.04205 44.53978 1.000 24.40252 79 PHE A N 1
ATOM 632 C CA . PHE A 1 91 ? -3.55574 56.56175 44.83558 1.000 28.94006 79 PHE A CA 1
ATOM 633 C C . PHE A 1 91 ? -3.24029 57.79955 44.00450 1.000 27.77807 79 PHE A C 1
ATOM 634 O O . PHE A 1 91 ? -2.14241 57.92219 43.45648 1.000 26.86467 79 PHE A O 1
ATOM 642 N N . GLY A 1 92 ? -4.18984 58.72152 43.88146 1.000 32.73256 80 GLY A N 1
ATOM 643 C CA . GLY A 1 92 ? -4.03534 59.82109 42.94089 1.000 32.04433 80 GLY A CA 1
ATOM 644 C C . GLY A 1 92 ? -3.93261 59.28170 41.53176 1.000 31.98151 80 GLY A C 1
ATOM 645 O O . GLY A 1 92 ? -4.70834 58.41314 41.12351 1.000 33.67923 80 GLY A O 1
ATOM 646 N N . GLY A 1 93 ? -2.95684 59.78994 40.78037 1.000 34.73274 81 GLY A N 1
ATOM 647 C CA . GLY A 1 93 ? -2.61215 59.24636 39.47998 1.000 31.66420 81 GLY A CA 1
ATOM 648 C C . GLY A 1 93 ? -2.08789 57.83761 39.63125 1.000 34.03535 81 GLY A C 1
ATOM 649 O O . GLY A 1 93 ? -0.98491 57.62738 40.15404 1.000 32.30848 81 GLY A O 1
ATOM 650 N N . THR A 1 94 ? -2.88847 56.86882 39.19017 1.000 34.52094 82 THR A N 1
ATOM 651 C CA . THR A 1 94 ? -2.69142 55.45533 39.48215 1.000 28.56294 82 THR A CA 1
ATOM 652 C C . THR A 1 94 ? -2.48128 54.70280 38.17228 1.000 30.94961 82 THR A C 1
ATOM 653 O O . THR A 1 94 ? -3.33640 54.73884 37.28108 1.000 28.77198 82 THR A O 1
ATOM 657 N N . PHE A 1 95 ? -1.35749 54.00383 38.06620 1.000 31.76205 83 PHE A N 1
ATOM 658 C CA . PHE A 1 95 ? -1.02411 53.22095 36.88319 1.000 29.36377 83 PHE A CA 1
ATOM 659 C C . PHE A 1 95 ? -0.73875 51.79626 37.32958 1.000 27.38818 83 PHE A C 1
ATOM 660 O O . PHE A 1 95 ? 0.06012 51.57575 38.25380 1.000 25.46406 83 PHE A O 1
ATOM 668 N N . VAL A 1 96 ? -1.37708 50.82390 36.68763 1.000 25.31655 84 VAL A N 1
ATOM 669 C CA . VAL A 1 96 ? -1.24435 49.44292 37.13161 1.000 26.06822 84 VAL A CA 1
ATOM 670 C C . VAL A 1 96 ? -0.83646 48.56608 35.96059 1.000 29.69766 84 VAL A C 1
ATOM 671 O O . VAL A 1 96 ? -1.46483 48.60267 34.89175 1.000 28.10589 84 VAL A O 1
ATOM 675 N N . ILE A 1 97 ? 0.23056 47.79361 36.17171 1.000 27.01464 85 ILE A N 1
ATOM 676 C CA . ILE A 1 97 ? 0.71487 46.79736 35.23292 1.000 29.93678 85 ILE A CA 1
ATOM 677 C C . ILE A 1 97 ? 0.47912 45.42444 35.83960 1.000 26.49621 85 ILE A C 1
ATOM 678 O O . ILE A 1 97 ? 0.86450 45.16689 36.98808 1.000 24.89751 85 ILE A O 1
ATOM 683 N N . ARG A 1 98 ? -0.12210 44.54196 35.05108 1.000 30.68390 86 ARG A N 1
ATOM 684 C CA . ARG A 1 98 ? -0.22654 43.12631 35.36571 1.000 27.37076 86 ARG A CA 1
ATOM 685 C C . ARG A 1 98 ? 0.93920 42.39920 34.71188 1.000 26.12990 86 ARG A C 1
ATOM 686 O O . ARG A 1 98 ? 1.13698 42.52136 33.50350 1.000 33.16822 86 ARG A O 1
ATOM 694 N N . ASP A 1 99 ? 1.71300 41.64958 35.50080 1.000 28.27384 87 ASP A N 1
ATOM 695 C CA . ASP A 1 99 ? 2.91197 41.00542 34.98321 1.000 28.42949 87 ASP A CA 1
ATOM 696 C C . ASP A 1 99 ? 2.60997 39.56950 34.58654 1.000 28.19437 87 ASP A C 1
ATOM 697 O O . ASP A 1 99 ? 1.47004 39.11238 34.65674 1.000 30.30621 87 ASP A O 1
ATOM 702 N N . ALA A 1 100 ? 3.66471 38.84482 34.19144 1.000 29.40089 88 ALA A N 1
ATOM 703 C CA . ALA A 1 100 ? 3.49965 37.49165 33.67104 1.000 26.74959 88 ALA A CA 1
ATOM 704 C C . ALA A 1 100 ? 2.88769 36.54951 34.70200 1.000 29.90207 88 ALA A C 1
ATOM 705 O O . ALA A 1 100 ? 2.20514 35.58942 34.32811 1.000 33.77692 88 ALA A O 1
ATOM 707 N N . ASN A 1 101 ? 3.11045 36.79618 35.99378 1.000 28.93014 89 ASN A N 1
ATOM 708 C CA . ASN A 1 101 ? 2.47258 36.00460 37.04521 1.000 29.13455 89 ASN A CA 1
ATOM 709 C C . ASN A 1 101 ? 1.03430 36.43274 37.31013 1.000 30.66825 89 ASN A C 1
ATOM 710 O O . ASN A 1 101 ? 0.40301 35.89357 38.22271 1.000 30.72426 89 ASN A O 1
ATOM 715 N N . ASP A 1 102 ? 0.52188 37.40555 36.55716 1.000 29.78385 90 ASP A N 1
ATOM 716 C CA . ASP A 1 102 ? -0.80203 38.00650 36.74599 1.000 32.42960 90 ASP A CA 1
ATOM 717 C C . ASP A 1 102 ? -0.93462 38.77519 38.06922 1.000 30.28297 90 ASP A C 1
ATOM 718 O O . ASP A 1 102 ? -2.04871 39.06988 38.50500 1.000 30.12361 90 ASP A O 1
ATOM 723 N N . ASN A 1 103 ? 0.17414 39.14075 38.70926 1.000 24.66548 91 ASN A N 1
ATOM 724 C CA . ASN A 1 103 ? 0.13272 40.09383 39.80666 1.000 25.37529 91 ASN A CA 1
ATOM 725 C C . ASN A 1 103 ? 0.17849 41.51138 39.25798 1.000 26.70191 91 ASN A C 1
ATOM 726 O O . ASN A 1 103 ? 0.76713 41.75796 38.20450 1.000 26.26913 91 ASN A O 1
ATOM 731 N N . ASP A 1 104 ? -0.40131 42.45817 40.01759 1.000 23.51059 92 ASP A N 1
ATOM 732 C CA . ASP A 1 104 ? -0.68834 43.81308 39.54230 1.000 24.05963 92 ASP A CA 1
ATOM 733 C C . ASP A 1 104 ? 0.23647 44.80562 40.23272 1.000 23.44017 92 ASP A C 1
ATOM 734 O O . ASP A 1 104 ? 0.11034 45.03431 41.44073 1.000 24.45883 92 ASP A O 1
ATOM 739 N N . TRP A 1 105 ? 1.16177 45.40316 39.47674 1.000 25.15377 93 TRP A N 1
ATOM 740 C CA . TRP A 1 105 ? 2.03890 46.43197 40.04085 1.000 21.47569 93 TRP A CA 1
ATOM 741 C C . TRP A 1 105 ? 1.31498 47.76912 40.06036 1.000 22.21549 93 TRP A C 1
ATOM 742 O O . TRP A 1 105 ? 0.88691 48.27706 39.01748 1.000 22.39160 93 TRP A O 1
ATOM 753 N N . ILE A 1 106 ? 1.15903 48.32455 41.24221 1.000 21.08744 94 ILE A N 1
ATOM 754 C CA . ILE A 1 106 ? 0.45785 49.58651 41.43429 1.000 22.73751 94 ILE A CA 1
ATOM 755 C C . ILE A 1 106 ? 1.50636 50.68641 41.50542 1.000 23.64111 94 ILE A C 1
ATOM 756 O O . ILE A 1 106 ? 2.40183 50.64558 42.35765 1.000 25.24635 94 ILE A O 1
ATOM 761 N N . TYR A 1 107 ? 1.44876 51.62505 40.56654 1.000 25.33658 95 TYR A N 1
ATOM 762 C CA . TYR A 1 107 ? 2.26029 52.83289 40.59990 1.000 24.46213 95 TYR A CA 1
ATOM 763 C C . TYR A 1 107 ? 1.33833 53.96724 40.99235 1.000 25.76788 95 TYR A C 1
ATOM 764 O O . TYR A 1 107 ? 0.39037 54.27249 40.26804 1.000 23.10172 95 TYR A O 1
ATOM 773 N N . GLY A 1 108 ? 1.59373 54.56492 42.14375 1.000 28.51936 96 GLY A N 1
ATOM 774 C CA . GLY A 1 108 ? 0.66607 55.55102 42.64810 1.000 24.93467 96 GLY A CA 1
ATOM 775 C C . GLY A 1 108 ? 1.29036 56.91381 42.81993 1.000 29.72697 96 GLY A C 1
ATOM 776 O O . GLY A 1 108 ? 2.51976 57.02231 42.89501 1.000 28.78876 96 GLY A O 1
ATOM 777 N N . HIS A 1 109 ? 0.43669 57.95280 42.88122 1.000 29.43316 97 HIS A N 1
ATOM 778 C CA . HIS A 1 109 ? 0.82908 59.34197 43.10939 1.000 28.83594 97 HIS A CA 1
ATOM 779 C C . HIS A 1 109 ? 1.58640 59.93899 41.92586 1.000 26.92025 97 HIS A C 1
ATOM 780 O O . HIS A 1 109 ? 2.43157 60.80618 42.09696 1.000 28.96826 97 HIS A O 1
ATOM 787 N N . LEU A 1 110 ? 1.31040 59.49252 40.71836 1.000 25.19143 98 LEU A N 1
ATOM 788 C CA . LEU A 1 110 ? 1.96611 60.08325 39.56334 1.000 32.34116 98 LEU A CA 1
ATOM 789 C C . LEU A 1 110 ? 1.31772 61.41004 39.21008 1.000 35.82721 98 LEU A C 1
ATOM 790 O O . LEU A 1 110 ? 0.12205 61.61590 39.44219 1.000 38.17781 98 LEU A O 1
ATOM 795 N N . GLN A 1 111 ? 2.11541 62.30604 38.62133 1.000 37.10869 99 GLN A N 1
ATOM 796 C CA . GLN A 1 111 ? 1.57451 63.55917 38.10433 1.000 34.80349 99 GLN A CA 1
ATOM 797 C C . GLN A 1 111 ? 0.44615 63.26461 37.12732 1.000 35.29940 99 GLN A C 1
ATOM 798 O O . GLN A 1 111 ? 0.64297 62.57614 36.11908 1.000 31.14870 99 GLN A O 1
ATOM 804 N N . ARG A 1 112 ? -0.74572 63.76045 37.45252 1.000 33.82361 100 ARG A N 1
ATOM 805 C CA . ARG A 1 112 ? -1.91438 63.48300 36.63744 1.000 36.29288 100 ARG A CA 1
ATOM 806 C C . ARG A 1 112 ? -1.73734 64.04981 35.22941 1.000 37.32044 100 ARG A C 1
ATOM 807 O O . ARG A 1 112 ? -1.39205 65.22448 35.04666 1.000 34.57036 100 ARG A O 1
ATOM 815 N N . GLY A 1 113 ? -2.04243 63.22614 34.23482 1.000 38.81040 101 GLY A N 1
ATOM 816 C CA . GLY A 1 113 ? -1.81238 63.58296 32.85358 1.000 38.04880 101 GLY A CA 1
ATOM 817 C C . GLY A 1 113 ? -0.42865 63.26134 32.34758 1.000 34.61520 101 GLY A C 1
ATOM 818 O O . GLY A 1 113 ? -0.08055 63.67266 31.23433 1.000 42.25095 101 GLY A O 1
ATOM 819 N N . SER A 1 114 ? 0.37200 62.54408 33.12326 1.000 32.28289 102 SER A N 1
ATOM 820 C CA . SER A 1 114 ? 1.72051 62.17980 32.71557 1.000 35.37435 102 SER A CA 1
ATOM 821 C C . SER A 1 114 ? 1.83333 60.76743 32.18027 1.000 35.57629 102 SER A C 1
ATOM 822 O O . SER A 1 114 ? 2.92654 60.36735 31.77790 1.000 40.25313 102 SER A O 1
ATOM 825 N N . MET A 1 115 ? 0.75414 59.99812 32.17178 1.000 37.75383 103 MET A N 1
ATOM 826 C CA . MET A 1 115 ? 0.87146 58.58437 31.84148 1.000 39.05034 103 MET A CA 1
ATOM 827 C C . MET A 1 115 ? 1.08209 58.39541 30.34707 1.000 39.57413 103 MET A C 1
ATOM 828 O O . MET A 1 115 ? 0.40877 59.02520 29.52747 1.000 41.56971 103 MET A O 1
ATOM 833 N N . ARG A 1 116 ? 2.04188 57.53558 30.00446 1.000 39.39777 104 ARG A N 1
ATOM 834 C CA . ARG A 1 116 ? 2.48210 57.31372 28.63497 1.000 40.88218 104 ARG A CA 1
ATOM 835 C C . ARG A 1 116 ? 1.76394 56.14856 27.96437 1.000 42.50395 104 ARG A C 1
ATOM 836 O O . ARG A 1 116 ? 1.98934 55.90141 26.77293 1.000 42.04834 104 ARG A O 1
ATOM 844 N N . PHE A 1 117 ? 0.88633 55.45188 28.68315 1.000 34.57950 105 PHE A N 1
ATOM 845 C CA . PHE A 1 117 ? 0.19809 54.28964 28.14355 1.000 38.32562 105 PHE A CA 1
ATOM 846 C C . PHE A 1 117 ? -1.26067 54.33054 28.56406 1.000 37.03847 105 PHE A C 1
ATOM 847 O O . PHE A 1 117 ? -1.64605 55.04064 29.49468 1.000 40.43861 105 PHE A O 1
ATOM 855 N N . VAL A 1 118 ? -2.06301 53.52938 27.87692 1.000 33.49139 106 VAL A N 1
ATOM 856 C CA . VAL A 1 118 ? -3.47564 53.37585 28.17241 1.000 35.35907 106 VAL A CA 1
ATOM 857 C C . VAL A 1 118 ? -3.75224 51.90550 28.47988 1.000 35.97281 106 VAL A C 1
ATOM 858 O O . VAL A 1 118 ? -2.93829 51.02128 28.20108 1.000 35.90845 106 VAL A O 1
ATOM 862 N N . VAL A 1 119 ? -4.92828 51.65716 29.06250 1.000 34.68224 107 VAL A N 1
ATOM 863 C CA . VAL A 1 119 ? -5.34692 50.29637 29.37357 1.000 34.82024 107 VAL A CA 1
ATOM 864 C C . VAL A 1 119 ? -5.30384 49.44476 28.11140 1.000 39.39626 107 VAL A C 1
ATOM 865 O O . VAL A 1 119 ? -5.80387 49.84661 27.05508 1.000 40.79743 107 VAL A O 1
ATOM 869 N N . GLY A 1 120 ? -4.68106 48.26946 28.20547 1.000 38.06557 108 GLY A N 1
ATOM 870 C CA . GLY A 1 120 ? -4.52514 47.38163 27.07182 1.000 33.35676 108 GLY A CA 1
ATOM 871 C C . GLY A 1 120 ? -3.14693 47.41225 26.43938 1.000 35.06557 108 GLY A C 1
ATOM 872 O O . GLY A 1 120 ? -2.76966 46.45495 25.75061 1.000 40.65502 108 GLY A O 1
ATOM 873 N N . ASP A 1 121 ? -2.38647 48.47374 26.67320 1.000 30.02044 109 ASP A N 1
ATOM 874 C CA . ASP A 1 121 ? -1.04091 48.57909 26.13501 1.000 35.41851 109 ASP A CA 1
ATOM 875 C C . ASP A 1 121 ? -0.13573 47.50966 26.72236 1.000 32.23255 109 ASP A C 1
ATOM 876 O O . ASP A 1 121 ? -0.31094 47.06460 27.85816 1.000 34.42813 109 ASP A O 1
ATOM 881 N N . LYS A 1 122 ? 0.85082 47.11988 25.92896 1.000 34.34221 110 LYS A N 1
ATOM 882 C CA . LYS A 1 122 ? 1.95648 46.29858 26.37677 1.000 32.61423 110 LYS A CA 1
ATOM 883 C C . LYS A 1 122 ? 3.09443 47.21661 26.78324 1.000 33.29659 110 LYS A C 1
ATOM 884 O O . LYS A 1 122 ? 3.29469 48.26947 26.17671 1.000 30.75690 110 LYS A O 1
ATOM 890 N N . VAL A 1 123 ? 3.80768 46.83657 27.84239 1.000 33.96069 111 VAL A N 1
ATOM 891 C CA . VAL A 1 123 ? 4.89539 47.63822 28.38792 1.000 33.02285 111 VAL A CA 1
ATOM 892 C C . VAL A 1 123 ? 6.09931 46.73996 28.60788 1.000 33.87337 111 VAL A C 1
ATOM 893 O O . VAL A 1 123 ? 5.96283 45.63411 29.14443 1.000 35.01564 111 VAL A O 1
ATOM 897 N N . ASN A 1 124 ? 7.26661 47.19641 28.17315 1.000 30.96643 112 ASN A N 1
ATOM 898 C CA . ASN A 1 124 ? 8.50895 46.50159 28.47318 1.000 33.73024 112 ASN A CA 1
ATOM 899 C C . ASN A 1 124 ? 9.08568 47.05629 29.76714 1.000 34.79417 112 ASN A C 1
ATOM 900 O O . ASN A 1 124 ? 8.95632 48.25419 30.05269 1.000 33.64791 112 ASN A O 1
ATOM 905 N N . GLN A 1 125 ? 9.70301 46.17749 30.55604 1.000 28.88383 113 GLN A N 1
ATOM 906 C CA . GLN A 1 125 ? 10.43032 46.62903 31.73176 1.000 30.62225 113 GLN A CA 1
ATOM 907 C C . GLN A 1 125 ? 11.37732 47.74423 31.33576 1.000 33.19994 113 GLN A C 1
ATOM 908 O O . GLN A 1 125 ? 12.07723 47.64557 30.32298 1.000 33.39456 113 GLN A O 1
ATOM 914 N N . GLY A 1 126 ? 11.37351 48.81903 32.11993 1.000 30.13158 114 GLY A N 1
ATOM 915 C CA . GLY A 1 126 ? 12.22005 49.94960 31.85793 1.000 29.55178 114 GLY A CA 1
ATOM 916 C C . GLY A 1 126 ? 11.56229 51.04575 31.05102 1.000 34.76968 114 GLY A C 1
ATOM 917 O O . GLY A 1 126 ? 12.08268 52.16477 31.01753 1.000 32.56810 114 GLY A O 1
ATOM 918 N N . ASP A 1 127 ? 10.43650 50.75946 30.39567 1.000 34.11931 115 ASP A N 1
ATOM 919 C CA . ASP A 1 127 ? 9.70636 51.80662 29.68898 1.000 29.80667 115 ASP A CA 1
ATOM 920 C C . ASP A 1 127 ? 9.21421 52.86678 30.65453 1.000 34.63142 115 ASP A C 1
ATOM 921 O O . ASP A 1 127 ? 8.72769 52.56153 31.74810 1.000 35.99699 115 ASP A O 1
ATOM 926 N N . ILE A 1 128 ? 9.29617 54.11986 30.22616 1.000 33.60693 116 ILE A N 1
ATOM 927 C CA . ILE A 1 128 ? 8.83909 55.22056 31.05571 1.000 32.21436 116 ILE A CA 1
ATOM 928 C C . ILE A 1 128 ? 7.31730 55.25191 31.02106 1.000 35.03087 116 ILE A C 1
ATOM 929 O O . ILE A 1 128 ? 6.70981 55.32888 29.94682 1.000 35.02081 116 ILE A O 1
ATOM 934 N N . ILE A 1 129 ? 6.69571 55.15797 32.20012 1.000 33.49846 117 ILE A N 1
ATOM 935 C CA . ILE A 1 129 ? 5.24312 55.03902 32.29572 1.000 36.12104 117 ILE A CA 1
ATOM 936 C C . ILE A 1 129 ? 4.56577 56.30818 32.80703 1.000 35.40329 117 ILE A C 1
ATOM 937 O O . ILE A 1 129 ? 3.32589 56.36666 32.82603 1.000 35.87908 117 ILE A O 1
ATOM 942 N N . GLY A 1 130 ? 5.32175 57.30267 33.23749 1.000 33.50732 118 GLY A N 1
ATOM 943 C CA . GLY A 1 130 ? 4.74477 58.49424 33.82059 1.000 28.13948 118 GLY A CA 1
ATOM 944 C C . GLY A 1 130 ? 5.77276 59.20141 34.68367 1.000 33.29961 118 GLY A C 1
ATOM 945 O O . GLY A 1 130 ? 6.93997 58.79997 34.75765 1.000 35.18667 118 GLY A O 1
ATOM 946 N N . LEU A 1 131 ? 5.30679 60.24649 35.36058 1.000 29.03600 119 LEU A N 1
ATOM 947 C CA . LEU A 1 131 ? 6.18667 61.10307 36.13887 1.000 32.76690 119 LEU A CA 1
ATOM 948 C C . LEU A 1 131 ? 5.91010 60.97015 37.63853 1.000 30.43658 119 LEU A C 1
ATOM 949 O O . LEU A 1 131 ? 4.75984 60.91018 38.08144 1.000 29.77005 119 LEU A O 1
ATOM 954 N N . GLN A 1 132 ? 6.98490 60.91573 38.40933 1.000 33.55316 120 GLN A N 1
ATOM 955 C CA . GLN A 1 132 ? 6.90685 60.95337 39.86105 1.000 30.74942 120 GLN A CA 1
ATOM 956 C C . GLN A 1 132 ? 6.21203 62.22631 40.33483 1.000 31.89685 120 GLN A C 1
ATOM 957 O O . GLN A 1 132 ? 6.44356 63.30597 39.79204 1.000 39.65476 120 GLN A O 1
ATOM 963 N N . GLY A 1 133 ? 5.35491 62.09948 41.34611 1.000 30.96940 121 GLY A N 1
ATOM 964 C CA . GLY A 1 133 ? 4.58695 63.22095 41.84082 1.000 29.56944 121 GLY A CA 1
ATOM 965 C C . GLY A 1 133 ? 4.02066 63.00807 43.23991 1.000 32.29250 121 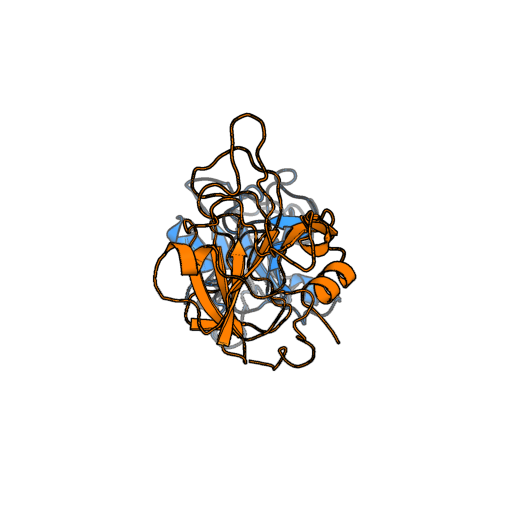GLY A C 1
ATOM 966 O O . GLY A 1 133 ? 4.44112 62.12612 43.98992 1.000 28.83261 121 GLY A O 1
ATOM 967 N N . ASN A 1 134 ? 3.02620 63.82499 43.58301 1.000 34.14077 122 ASN A N 1
ATOM 968 C CA . ASN A 1 134 ? 2.45927 63.81483 44.92588 1.000 37.54938 122 ASN A CA 1
ATOM 969 C C . ASN A 1 134 ? 0.93677 63.80553 44.89672 1.000 35.11567 122 ASN A C 1
ATOM 970 O O . ASN A 1 134 ? 0.30486 64.04546 45.93608 1.000 33.66737 122 ASN A O 1
ATOM 975 N N . SER A 1 135 ? 0.33789 63.52235 43.74060 1.000 32.42348 123 SER A N 1
ATOM 976 C CA . SER A 1 135 ? -1.11221 63.47186 43.64157 1.000 29.09920 123 SER A CA 1
ATOM 977 C C . SER A 1 135 ? -1.67867 62.40916 44.57360 1.000 32.16799 123 SER A C 1
ATOM 978 O O . SER A 1 135 ? -1.10574 61.32786 44.73847 1.000 33.06022 123 SER A O 1
ATOM 981 N N . ASN A 1 136 ? -2.81669 62.71386 45.18028 1.000 32.16226 124 ASN A N 1
ATOM 982 C CA . ASN A 1 136 ? -3.51799 61.73563 45.99483 1.000 33.17132 124 ASN A CA 1
ATOM 983 C C . ASN A 1 136 ? -5.00169 62.07403 45.97410 1.000 38.12346 124 ASN A C 1
ATOM 984 O O . ASN A 1 136 ? -5.40075 63.18019 45.59506 1.000 40.02712 124 ASN A O 1
ATOM 989 N N . TYR A 1 137 ? -5.81638 61.11052 46.41332 1.000 37.91963 125 TYR A N 1
ATOM 990 C CA . TYR A 1 137 ? -7.26505 61.18674 46.23171 1.000 37.17297 125 TYR A CA 1
ATOM 991 C C . TYR A 1 137 ? -7.84225 62.50079 46.75116 1.000 37.73580 125 TYR A C 1
ATOM 992 O O . TYR A 1 137 ? -8.53114 63.22085 46.02203 1.000 38.23995 125 TYR A O 1
ATOM 1001 N N . TYR A 1 138 ? -7.58155 62.81687 48.01968 1.000 36.91797 126 TYR A N 1
ATOM 1002 C CA . TYR A 1 138 ? -8.12596 64.00221 48.66549 1.000 40.15186 126 TYR A CA 1
ATOM 1003 C C . TYR A 1 138 ? -7.26794 65.23783 48.45270 1.000 38.88987 126 TYR A C 1
ATOM 1004 O O . TYR A 1 138 ? -7.57838 66.29080 49.01716 1.000 39.66434 126 TYR A O 1
ATOM 1013 N N . ASP A 1 139 ? -6.20404 65.12663 47.66003 1.000 39.48847 127 ASP A N 1
ATOM 1014 C CA . ASP A 1 139 ? -5.32684 66.24143 47.31642 1.000 38.03828 127 ASP A CA 1
ATOM 1015 C C . ASP A 1 139 ? -4.80242 66.95229 48.56918 1.000 41.32985 127 ASP A C 1
ATOM 1016 O O . ASP A 1 139 ? -4.85701 68.17600 48.69606 1.000 39.45655 127 ASP A O 1
ATOM 1021 N N . ASN A 1 140 ? -4.30616 66.15115 49.50824 1.000 40.28790 128 ASN A N 1
ATOM 1022 C CA . ASN A 1 140 ? -3.72302 66.59925 50.76516 1.000 40.04449 128 ASN A CA 1
ATOM 1023 C C . ASN A 1 140 ? -2.24604 66.92714 50.57461 1.000 46.32139 128 ASN A C 1
ATOM 1024 O O . ASN A 1 140 ? -1.65547 66.63931 49.52608 1.000 46.24000 128 ASN A O 1
ATOM 1029 N N . PRO A 1 141 ? -1.61431 67.56416 51.56623 1.000 42.53461 129 PRO A N 1
ATOM 1030 C CA . PRO A 1 141 ? -0.14863 67.70775 51.53686 1.000 37.99453 129 PRO A CA 1
ATOM 1031 C C . PRO A 1 141 ? 0.54121 66.35435 51.44257 1.000 41.32228 129 PRO A C 1
ATOM 1032 O O . PRO A 1 141 ? 0.20161 65.40818 52.16094 1.000 42.28977 129 PRO A O 1
ATOM 1036 N N . MET A 1 142 ? 1.51196 66.26198 50.54352 1.000 36.04882 130 MET A N 1
ATOM 1037 C CA . MET A 1 142 ? 2.26630 65.03195 50.41076 1.000 38.21226 130 MET A CA 1
ATOM 1038 C C . MET A 1 142 ? 3.59830 65.34138 49.76098 1.000 42.68160 130 MET A C 1
ATOM 1039 O O . MET A 1 142 ? 3.70610 66.25154 48.93058 1.000 40.62460 130 MET A O 1
ATOM 1044 N N . SER A 1 143 ? 4.60978 64.58066 50.15851 1.000 37.99077 131 SER A N 1
ATOM 1045 C CA . SER A 1 143 ? 5.91728 64.69604 49.54333 1.000 41.34309 131 SER A CA 1
ATOM 1046 C C . SER A 1 143 ? 5.92503 63.97153 48.20419 1.000 40.67654 131 SER A C 1
ATOM 1047 O O . SER A 1 143 ? 5.27140 62.94045 48.03537 1.000 37.58999 131 SER A O 1
ATOM 1050 N N . VAL A 1 144 ? 6.68589 64.51365 47.25160 1.000 40.54577 132 VAL A N 1
ATOM 1051 C CA . VAL A 1 144 ? 6.80379 63.88453 45.94192 1.000 30.80792 132 VAL A CA 1
ATOM 1052 C C . VAL A 1 144 ? 7.51449 62.54228 46.11933 1.000 35.66073 132 VAL A C 1
ATOM 1053 O O . VAL A 1 144 ? 8.61530 62.46879 46.67437 1.000 33.19425 132 VAL A O 1
ATOM 1057 N N . HIS A 1 145 ? 6.84332 61.46383 45.71933 1.000 34.87423 133 HIS A N 1
ATOM 1058 C CA . HIS A 1 145 ? 7.42648 60.13083 45.80323 1.000 33.75692 133 HIS A CA 1
ATOM 1059 C C . HIS A 1 145 ? 6.60344 59.19894 44.92215 1.000 28.70542 133 HIS A C 1
ATOM 1060 O O . HIS A 1 145 ? 5.50574 59.54382 44.48188 1.000 21.71967 133 HIS A O 1
ATOM 1067 N N . LEU A 1 146 ? 7.17333 58.03324 44.62945 1.000 26.45785 134 LEU A N 1
ATOM 1068 C CA . LEU A 1 146 ? 6.44080 56.94634 43.99855 1.000 26.82030 134 LEU A CA 1
ATOM 1069 C C . LEU A 1 146 ? 6.04840 55.92752 45.06413 1.000 26.96140 134 LEU A C 1
ATOM 1070 O O . LEU A 1 146 ? 6.89507 55.49001 45.85161 1.000 23.26419 134 LEU A O 1
ATOM 1075 N N . HIS A 1 147 ? 4.75946 55.59134 45.10739 1.000 28.03303 135 HIS A N 1
ATOM 1076 C CA . HIS A 1 147 ? 4.25102 54.45872 45.87246 1.000 25.38973 135 HIS A CA 1
ATOM 1077 C C . HIS A 1 147 ? 4.15699 53.25158 44.94429 1.000 23.26313 135 HIS A C 1
ATOM 1078 O O . HIS A 1 147 ? 3.46198 53.29760 43.92828 1.000 25.08457 135 HIS A O 1
ATOM 1085 N N . LEU A 1 148 ? 4.85688 52.18059 45.29300 1.000 24.01126 136 LEU A N 1
ATOM 1086 C CA . LEU A 1 148 ? 4.92321 50.96376 44.49203 1.000 22.50655 136 LEU A CA 1
ATOM 1087 C C . LEU A 1 148 ? 4.40512 49.81862 45.33859 1.000 20.23177 136 LEU A C 1
ATOM 1088 O O . LEU A 1 148 ? 4.92484 49.56301 46.42784 1.000 22.52764 136 LEU A O 1
ATOM 1093 N N . GLN A 1 149 ? 3.37855 49.14637 44.84759 1.000 25.32906 137 GLN A N 1
ATOM 1094 C CA . GLN A 1 149 ? 2.69539 48.09544 45.58174 1.000 17.32328 137 GLN A CA 1
ATOM 1095 C C . GLN A 1 149 ? 2.43957 46.95892 44.61763 1.000 18.57934 137 GLN A C 1
ATOM 1096 O O . GLN A 1 149 ? 2.16343 47.19235 43.44292 1.000 21.47616 137 GLN A O 1
ATOM 1102 N N . LEU A 1 150 ? 2.55528 45.73989 45.10861 1.000 23.64639 138 LEU A N 1
ATOM 1103 C CA . LEU A 1 150 ? 2.41874 44.52982 44.31269 1.000 22.22106 138 LEU A CA 1
ATOM 1104 C C . LEU A 1 150 ? 1.15099 43.83014 44.78527 1.000 24.20063 138 LEU A C 1
ATOM 1105 O O . LEU A 1 150 ? 1.17247 43.08121 45.76079 1.000 24.74111 138 LEU A O 1
ATOM 1110 N N . ARG A 1 151 ? 0.03700 44.10099 44.11087 1.000 22.34525 139 ARG A N 1
ATOM 1111 C CA . ARG A 1 151 ? -1.21289 43.49456 44.54226 1.000 24.10393 139 ARG A CA 1
ATOM 1112 C C . ARG A 1 151 ? -1.29050 42.06516 44.01378 1.000 22.35818 139 ARG A C 1
ATOM 1113 O O . ARG A 1 151 ? -1.02961 41.83443 42.83087 1.000 21.60791 139 ARG A O 1
ATOM 1121 N N . PRO A 1 152 ? -1.62907 41.09195 44.85081 1.000 20.59010 140 PRO A N 1
ATOM 1122 C CA . PRO A 1 152 ? -1.59075 39.69028 44.41558 1.000 22.59744 140 PRO A CA 1
ATOM 1123 C C . PRO A 1 152 ? -2.71645 39.3446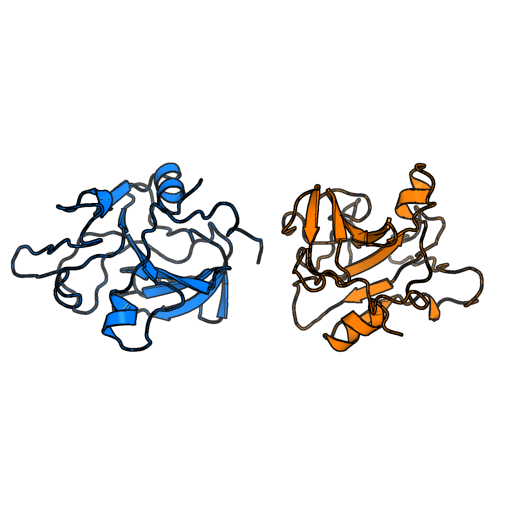8 43.45758 1.000 24.98356 140 PRO A C 1
ATOM 1124 O O . PRO A 1 152 ? -3.76624 39.99374 43.41003 1.000 27.15590 140 PRO A O 1
ATOM 1128 N N . LYS A 1 153 ? -2.48273 38.26378 42.71553 1.000 25.73224 141 LYS A N 1
ATOM 1129 C CA . LYS A 1 153 ? -3.48935 37.71212 41.81015 1.000 27.65857 141 LYS A CA 1
ATOM 1130 C C . LYS A 1 153 ? -4.80255 37.42060 42.52931 1.000 26.36780 141 LYS A C 1
ATOM 1131 O O . LYS A 1 153 ? -5.87644 37.76280 42.03314 1.000 22.30563 141 LYS A O 1
ATOM 1137 N N . ASP A 1 154 ? -4.73130 36.80726 43.71242 1.000 24.59523 142 ASP A N 1
ATOM 1138 C CA . ASP A 1 154 ? -5.89596 36.42647 44.49542 1.000 23.79964 142 ASP A CA 1
ATOM 1139 C C . ASP A 1 154 ? -6.45181 37.56934 45.34324 1.000 25.68552 142 ASP A C 1
ATOM 1140 O O . ASP A 1 154 ? -7.08294 37.31763 46.38186 1.000 25.70588 142 ASP A O 1
ATOM 1145 N N . ALA A 1 155 ? -6.20882 38.81550 44.95351 1.000 30.54982 143 ALA A N 1
ATOM 1146 C CA . ALA A 1 155 ? -6.87102 39.93857 45.59809 1.000 29.46361 143 ALA A CA 1
ATOM 1147 C C . ALA A 1 155 ? -8.36864 39.86002 45.34966 1.000 28.56109 143 ALA A C 1
ATOM 1148 O O . ALA A 1 155 ? -8.82467 39.85100 44.20198 1.000 32.40954 143 ALA A O 1
ATOM 1150 N N . LYS A 1 156 ? -9.13105 39.78449 46.42412 1.000 32.72238 144 LYS A N 1
ATOM 1151 C CA . LYS A 1 156 ? -10.55721 39.99347 46.30620 1.000 34.15168 144 LYS A CA 1
ATOM 1152 C C . LYS A 1 156 ? -10.90119 41.28013 45.55136 1.000 32.69907 144 LYS A C 1
ATOM 1153 O O . LYS A 1 156 ? -10.20570 42.29226 45.65436 1.000 28.97596 144 LYS A O 1
ATOM 1159 N N . LYS A 1 157 ? -12.03260 41.25473 44.82716 1.000 34.56234 145 LYS A N 1
ATOM 1160 C CA . LYS A 1 157 ? -12.50449 42.44119 44.09632 1.000 30.53306 145 LYS A CA 1
ATOM 1161 C C . LYS A 1 157 ? -13.09838 43.54309 44.95848 1.000 26.49136 145 LYS A C 1
ATOM 1162 O O . LYS A 1 157 ? -13.30431 44.62709 44.43504 1.000 26.43917 145 LYS A O 1
ATOM 1168 N N . ASP A 1 158 ? -13.40439 43.30387 46.22406 1.000 30.47445 146 ASP A N 1
ATOM 1169 C CA . ASP A 1 158 ? -13.86218 44.38877 47.08259 1.000 33.57725 146 ASP A CA 1
ATOM 1170 C C . ASP A 1 158 ? -12.79915 45.48086 47.18986 1.000 36.41415 146 ASP A C 1
ATOM 1171 O O . ASP A 1 158 ? -11.59970 45.23004 47.03923 1.000 30.15548 146 ASP A O 1
ATOM 1176 N N . GLU A 1 159 ? -13.25640 46.72094 47.40849 1.000 36.79906 147 GLU A N 1
ATOM 1177 C CA . GLU A 1 159 ? -12.36051 47.86697 47.27129 1.000 33.16338 147 GLU A CA 1
ATOM 1178 C C . GLU A 1 159 ? -11.20969 47.84344 48.26408 1.000 33.18838 147 GLU A C 1
ATOM 1179 O O . GLU A 1 159 ? -10.08237 48.19044 47.89971 1.000 35.36593 147 GLU A O 1
ATOM 1185 N N . LYS A 1 160 ? -11.46210 47.49492 49.52690 1.000 29.79806 148 LYS A N 1
ATOM 1186 C CA . LYS A 1 160 ? -10.35152 47.53979 50.47069 1.000 32.53067 148 LYS A CA 1
ATOM 1187 C C . LYS A 1 160 ? -9.27361 46.51906 50.11133 1.000 33.80574 148 LYS A C 1
ATOM 1188 O O . LYS A 1 160 ? -8.08784 46.76024 50.36411 1.000 31.62985 148 LYS A O 1
ATOM 1194 N N . SER A 1 161 ? -9.63958 45.41409 49.45720 1.000 32.06486 149 SER A N 1
ATOM 1195 C CA . SER A 1 161 ? -8.61612 44.45201 49.06474 1.000 29.43636 149 SER A CA 1
ATOM 1196 C C . SER A 1 161 ? -7.94346 44.82577 47.75087 1.000 29.74843 149 SER A C 1
ATOM 1197 O O . SER A 1 161 ? -6.81612 44.39597 47.50682 1.000 30.93138 149 SER A O 1
ATOM 1200 N N . GLN A 1 162 ? -8.57205 45.66036 46.92515 1.000 24.75497 150 GLN A N 1
ATOM 1201 C CA . GLN A 1 162 ? -7.89939 46.12898 45.73120 1.000 22.56938 150 GLN A CA 1
ATOM 1202 C C . GLN A 1 162 ? -6.90082 47.22649 46.03333 1.000 22.84841 150 GLN A C 1
ATOM 1203 O O . GLN A 1 162 ? -6.02046 47.48646 45.20771 1.000 18.84529 150 GLN A O 1
ATOM 1209 N N . VAL A 1 163 ? -7.03347 47.88485 47.18130 1.000 25.88160 151 VAL A N 1
ATOM 1210 C CA . VAL A 1 163 ? -6.15592 48.98455 47.56206 1.000 26.96321 151 VAL A CA 1
ATOM 1211 C C . VAL A 1 163 ? -5.10826 48.54303 48.57687 1.000 27.75784 151 VAL A C 1
ATOM 1212 O O . VAL A 1 163 ? -3.96439 48.99742 48.53180 1.000 27.66910 151 VAL A O 1
ATOM 1216 N N . CYS A 1 164 ? -5.47188 47.66114 49.49880 1.000 22.88642 152 CYS A N 1
ATOM 1217 C CA . CYS A 1 164 ? -4.61306 47.37525 50.62972 1.000 27.36639 152 CYS A CA 1
ATOM 1218 C C . CYS A 1 164 ? -3.92080 46.02207 50.56059 1.000 27.60408 152 CYS A C 1
ATOM 1219 O O . CYS A 1 164 ? -2.98641 45.78661 51.33537 1.000 25.27964 152 CYS A O 1
ATOM 1222 N N . SER A 1 165 ? -4.37153 45.11910 49.69971 1.000 25.79646 153 SER A N 1
ATOM 1223 C CA . SER A 1 165 ? -3.66903 43.85486 49.55298 1.000 24.83562 153 SER A CA 1
ATOM 1224 C C . SER A 1 165 ? -2.29287 44.08708 48.94476 1.000 26.61111 153 SER A C 1
ATOM 1225 O O . SER A 1 165 ? -2.07967 45.00462 48.14327 1.000 22.67015 153 SER A O 1
ATOM 1228 N N . GLY A 1 166 ? -1.34519 43.25458 49.35766 1.000 24.01953 154 GLY A N 1
ATOM 1229 C CA . GLY A 1 166 ? 0.00960 43.42607 48.88536 1.000 24.66553 154 GLY A CA 1
ATOM 1230 C C . GLY A 1 166 ? 0.90419 42.23825 49.14181 1.000 26.68252 154 GLY A C 1
ATOM 1231 O O . GLY A 1 166 ? 0.93984 41.69649 50.24692 1.000 28.85077 154 GLY A O 1
ATOM 1232 N N . LEU A 1 167 ? 1.63543 41.82616 48.12124 1.000 25.13118 155 LEU A N 1
ATOM 1233 C CA . LEU A 1 167 ? 2.67587 40.84400 48.31379 1.000 25.38600 155 LEU A CA 1
ATOM 1234 C C . LEU A 1 167 ? 3.91233 41.51027 48.91835 1.000 26.71317 155 LEU A C 1
ATOM 1235 O O . LEU A 1 167 ? 4.08068 42.73573 48.87971 1.000 28.28388 155 LEU A O 1
ATOM 1240 N N . ALA A 1 168 ? 4.78215 40.69336 49.49103 1.000 22.03104 156 ALA A N 1
ATOM 1241 C CA . ALA A 1 168 ? 6.04896 41.20853 50.00280 1.000 27.33008 156 ALA A CA 1
ATOM 1242 C C . ALA A 1 168 ? 6.98247 41.34735 48.81446 1.000 25.69538 156 ALA A C 1
ATOM 1243 O O . ALA A 1 168 ? 7.56343 40.36560 48.35660 1.000 24.00892 156 ALA A O 1
ATOM 1245 N N . MET A 1 169 ? 7.09278 42.57079 48.28915 1.000 25.97733 157 MET A N 1
ATOM 1246 C CA . MET A 1 169 ? 7.91652 42.80402 47.10937 1.000 24.67780 157 MET A CA 1
ATOM 1247 C C . MET A 1 169 ? 9.35556 42.39821 47.34156 1.000 26.98659 157 MET A C 1
ATOM 1248 O O . MET A 1 169 ? 10.04109 42.01149 46.39155 1.000 26.98395 157 MET A O 1
ATOM 1253 N N . GLU A 1 170 ? 9.84669 42.51502 48.58314 1.000 25.73896 158 GLU A N 1
ATOM 1254 C CA . GLU A 1 170 ? 11.24701 42.21307 48.84625 1.000 27.52767 158 GLU A CA 1
ATOM 1255 C C . GLU A 1 170 ? 11.54055 40.72796 48.72169 1.000 28.43222 158 GLU A C 1
ATOM 1256 O O . GLU A 1 170 ? 12.70801 40.33925 48.77502 1.000 33.08217 158 GLU A O 1
ATOM 1262 N N . LYS A 1 171 ? 10.51057 39.90062 48.54618 1.000 29.69581 159 LYS A N 1
ATOM 1263 C CA . LYS A 1 171 ? 10.63532 38.46115 48.36858 1.000 31.76755 159 LYS A CA 1
ATOM 1264 C C . LYS A 1 171 ? 10.20946 38.01421 46.97421 1.000 31.26050 159 LYS A C 1
ATOM 1265 O O . LYS A 1 171 ? 10.01234 36.81453 46.74709 1.000 26.44570 159 LYS A O 1
ATOM 1271 N N . TYR A 1 172 ? 10.06612 38.94138 46.02991 1.000 26.87820 160 TYR A N 1
ATOM 1272 C CA . TYR A 1 172 ? 9.45238 38.63678 44.74149 1.000 28.33696 160 TYR A CA 1
ATOM 1273 C C . TYR A 1 172 ? 10.47890 38.84230 43.63687 1.000 26.57540 160 TYR A C 1
ATOM 1274 O O . TYR A 1 172 ? 10.89401 39.97328 43.36587 1.000 29.49109 160 TYR A O 1
ATOM 1283 N N . ASP A 1 173 ? 10.87691 37.75022 43.00007 1.000 27.35287 161 ASP A N 1
ATOM 1284 C CA . ASP A 1 173 ? 11.91995 37.77231 41.98389 1.000 30.18132 161 ASP A CA 1
ATOM 1285 C C . ASP A 1 173 ? 11.35625 38.25414 40.65216 1.000 27.59076 161 ASP A C 1
ATOM 1286 O O . ASP A 1 173 ? 10.37369 37.69930 40.15898 1.000 31.98491 161 ASP A O 1
ATOM 1291 N N . ILE A 1 174 ? 11.97558 39.27929 40.06410 1.000 30.28145 162 ILE A N 1
ATOM 1292 C CA . ILE A 1 174 ? 11.54867 39.79645 38.76541 1.000 30.44840 162 ILE A CA 1
ATOM 1293 C C . ILE A 1 174 ? 12.54237 39.46097 37.66644 1.000 30.50094 162 ILE A C 1
ATOM 1294 O O . ILE A 1 174 ? 12.41590 39.97273 36.55139 1.000 31.08741 162 ILE A O 1
ATOM 1299 N N . THR A 1 175 ? 13.53131 38.60874 37.95451 1.000 36.31552 163 THR A N 1
ATOM 1300 C CA . THR A 1 175 ? 14.59687 38.30602 37.00052 1.000 33.17764 163 THR A CA 1
ATOM 1301 C C . THR A 1 175 ? 14.04834 37.85427 35.65819 1.000 35.93676 163 THR A C 1
ATOM 1302 O O . THR A 1 175 ? 14.65041 38.12112 34.61225 1.000 39.42482 163 THR A O 1
ATOM 1306 N N . ASN A 1 176 ? 12.88730 37.20524 35.66410 1.000 34.66476 164 ASN A N 1
ATOM 1307 C CA . ASN A 1 176 ? 12.31032 36.61517 34.46678 1.000 35.06353 164 ASN A CA 1
ATOM 1308 C C . ASN A 1 176 ? 11.00209 37.28250 34.05886 1.000 37.21886 164 ASN A C 1
ATOM 1309 O O . ASN A 1 176 ? 10.21997 36.69000 33.31028 1.000 37.73423 164 ASN A O 1
ATOM 1314 N N . LEU A 1 177 ? 10.73143 38.49044 34.55982 1.000 35.59863 165 LEU A N 1
ATOM 1315 C CA . LEU A 1 177 ? 9.50250 39.20876 34.24526 1.000 32.88899 165 LEU A CA 1
ATOM 1316 C C . LEU A 1 177 ? 9.77332 40.40365 33.33805 1.000 31.63638 165 LEU A C 1
ATOM 1317 O O . LEU A 1 177 ? 9.09550 41.43220 33.42264 1.000 33.84054 165 LEU A O 1
ATOM 1322 N N . ASN A 1 178 ? 10.76507 40.27781 32.46032 1.000 31.03071 166 ASN A N 1
ATOM 1323 C CA . ASN A 1 178 ? 11.21087 41.37772 31.61536 1.000 30.96302 166 ASN A CA 1
ATOM 1324 C C . ASN A 1 178 ? 11.11549 41.02296 30.13703 1.000 30.50287 166 ASN A C 1
ATOM 1325 O O . ASN A 1 178 ? 11.82910 41.60704 29.31399 1.000 30.88450 166 ASN A O 1
ATOM 1330 N N . ALA A 1 179 ? 10.25045 40.07188 29.78913 1.000 32.63468 167 ALA A N 1
ATOM 1331 C CA . ALA A 1 179 ? 10.14800 39.60803 28.40954 1.000 38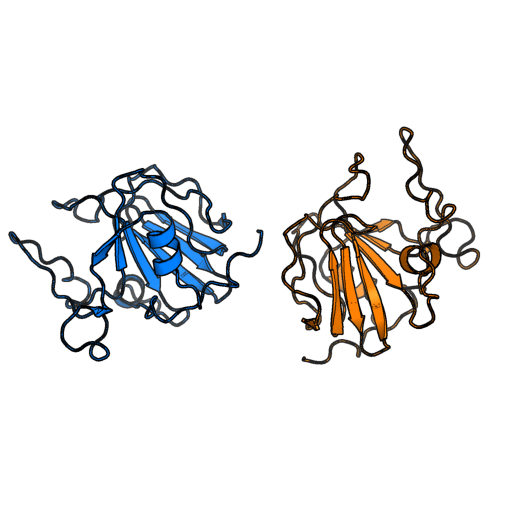.66296 167 ALA A CA 1
ATOM 1332 C C . ALA A 1 179 ? 9.74159 40.74377 27.47170 1.000 36.61586 167 ALA A C 1
ATOM 1333 O O . ALA A 1 179 ? 8.97195 41.63309 27.83986 1.000 38.56064 167 ALA A O 1
ATOM 1335 N N . LYS A 1 180 ? 10.28012 40.71503 26.25561 1.000 34.74360 168 LYS A N 1
ATOM 1336 C CA . LYS A 1 180 ? 9.92045 41.69711 25.24161 1.000 37.27215 168 LYS A CA 1
ATOM 1337 C C . LYS A 1 180 ? 8.45354 41.55631 24.84538 1.000 35.45658 168 LYS A C 1
ATOM 1338 O O . LYS A 1 180 ? 7.98320 40.46063 24.53845 1.000 37.97643 168 LYS A O 1
ATOM 1344 N N . GLN A 1 181 ? 7.72924 42.66709 24.85442 1.000 38.44661 169 GLN A N 1
ATOM 1345 C CA . GLN A 1 181 ? 6.30868 42.63836 24.51317 1.000 43.54205 169 GLN A CA 1
ATOM 1346 C C . GLN A 1 181 ? 6.07961 43.12705 23.09203 1.000 35.40017 169 GLN A C 1
ATOM 1347 O O . GLN A 1 181 ? 5.17872 42.63665 22.41995 1.000 44.83574 169 GLN A O 1
ATOM 1353 N N . MET B 1 13 ? -4.44705 12.76398 11.95082 1.000 31.47663 1 MET B N 1
ATOM 1354 C CA . MET B 1 13 ? -3.11281 13.29582 12.23602 1.000 32.44888 1 MET B CA 1
ATOM 1355 C C . MET B 1 13 ? -3.08636 14.81055 12.47035 1.000 26.72980 1 MET B C 1
ATOM 1356 O O . MET B 1 13 ? -3.71996 15.56142 11.74829 1.000 33.86468 1 MET B O 1
ATOM 1361 N N . LEU B 1 14 ? -2.34753 15.27482 13.46915 1.000 30.46454 2 LEU B N 1
ATOM 1362 C CA . LEU B 1 14 ? -2.18174 16.70783 13.68968 1.000 30.00154 2 LEU B CA 1
ATOM 1363 C C . LEU B 1 14 ? -0.77665 17.13055 13.27563 1.000 30.65666 2 LEU B C 1
ATOM 1364 O O . LEU B 1 14 ? 0.20809 16.57171 13.77009 1.000 30.70883 2 LEU B O 1
ATOM 1369 N N . THR B 1 15 ? -0.67538 18.11197 12.37757 1.000 31.60096 3 THR B N 1
ATOM 1370 C CA . THR B 1 15 ? 0.62841 18.66771 12.03509 1.000 25.90874 3 THR B CA 1
ATOM 1371 C C . THR B 1 15 ? 0.84092 20.01024 12.71998 1.000 28.56170 3 THR B C 1
ATOM 1372 O O . THR B 1 15 ? -0.10430 20.67424 13.15321 1.000 29.62954 3 THR B O 1
ATOM 1376 N N . ALA B 1 16 ? 2.11140 20.42600 12.76865 1.000 28.75269 4 ALA B N 1
ATOM 1377 C CA . ALA B 1 16 ? 2.44576 21.73794 13.31778 1.000 27.04509 4 ALA B CA 1
ATOM 1378 C C . ALA B 1 16 ? 1.75153 22.85775 12.55977 1.000 26.66058 4 ALA B C 1
ATOM 1379 O O . ALA B 1 16 ? 1.37620 23.87429 13.15224 1.000 25.83857 4 ALA B O 1
ATOM 1381 N N . ILE B 1 17 ? 1.58610 22.68846 11.24439 1.000 26.57931 5 ILE B N 1
ATOM 1382 C CA . ILE B 1 17 ? 0.88603 23.66954 10.41988 1.000 26.51479 5 ILE B CA 1
ATOM 1383 C C . ILE B 1 17 ? -0.59983 23.71162 10.77522 1.000 29.20161 5 ILE B C 1
ATOM 1384 O O . ILE B 1 17 ? -1.16417 24.79036 10.99100 1.000 30.33075 5 ILE B O 1
ATOM 1389 N N . ASP B 1 18 ? -1.25280 22.54233 10.83525 1.000 26.80111 6 ASP B N 1
ATOM 1390 C CA . ASP B 1 18 ? -2.63747 22.46822 11.29528 1.000 27.47387 6 ASP B CA 1
ATOM 1391 C C . ASP B 1 18 ? -2.78435 23.13752 12.64785 1.000 26.09884 6 ASP B C 1
ATOM 1392 O O . ASP B 1 18 ? -3.69551 23.94530 12.86220 1.000 25.18476 6 ASP B O 1
ATOM 1397 N N . TYR B 1 19 ? -1.86484 22.82510 13.56270 1.000 27.48567 7 TYR B N 1
ATOM 1398 C CA . TYR B 1 19 ? -1.85206 23.43389 14.89080 1.000 26.00557 7 TYR B CA 1
ATOM 1399 C C . TYR B 1 19 ? -1.88745 24.95872 14.80845 1.000 28.02380 7 TYR B C 1
ATOM 1400 O O . TYR B 1 19 ? -2.65302 25.61421 15.52308 1.000 30.02270 7 TYR B O 1
ATOM 1409 N N . LEU B 1 20 ? -1.06548 25.54282 13.92898 1.000 26.42955 8 LEU B N 1
ATOM 1410 C CA . LEU B 1 20 ? -0.93152 26.99517 13.88341 1.000 23.44576 8 LEU B CA 1
ATOM 1411 C C . LEU B 1 20 ? -2.10901 27.65495 13.17419 1.000 29.15314 8 LEU B C 1
ATOM 1412 O O . LEU B 1 20 ? -2.55280 28.73352 13.58453 1.000 32.74641 8 LEU B O 1
ATOM 1417 N N . THR B 1 21 ? -2.60926 27.05219 12.08564 1.000 29.18603 9 THR B N 1
ATOM 1418 C CA . THR B 1 21 ? -3.75641 27.64054 11.40220 1.000 28.86745 9 THR B CA 1
ATOM 1419 C C . THR B 1 21 ? -4.99754 27.62118 12.27831 1.000 31.40551 9 THR B C 1
ATOM 1420 O O . THR B 1 21 ? -5.82703 28.52894 12.18440 1.000 37.00474 9 THR B O 1
ATOM 1424 N N . LYS B 1 22 ? -5.15519 26.60276 13.12466 1.000 32.40673 10 LYS B N 1
ATOM 1425 C CA . LYS B 1 22 ? -6.25978 26.63902 14.07558 1.000 34.39814 10 LYS B CA 1
ATOM 1426 C C . LYS B 1 22 ? -6.13089 27.81557 15.02969 1.000 34.43003 10 LYS B C 1
ATOM 1427 O O . LYS B 1 22 ? -7.14456 28.29895 15.54040 1.000 40.43423 10 LYS B O 1
ATOM 1433 N N . LYS B 1 23 ? -4.91527 28.31247 15.25142 1.000 34.80441 11 LYS B N 1
ATOM 1434 C CA . LYS B 1 23 ? -4.69412 29.48698 16.07768 1.000 31.87844 11 LYS B CA 1
ATOM 1435 C C . LYS B 1 23 ? -4.59933 30.75699 15.25399 1.000 35.23309 11 LYS B C 1
ATOM 1436 O O . LYS B 1 23 ? -4.07375 31.75968 15.74077 1.000 41.08203 11 LYS B O 1
ATOM 1442 N N . GLY B 1 24 ? -5.11565 30.74306 14.02652 1.000 38.72960 12 GLY B N 1
ATOM 1443 C CA . GLY B 1 24 ? -5.19292 31.93893 13.21499 1.000 36.62874 12 GLY B CA 1
ATOM 1444 C C . GLY B 1 24 ? -3.94577 32.26997 12.42873 1.000 40.86035 12 GLY B C 1
ATOM 1445 O O . GLY B 1 24 ? -3.97056 33.23785 11.65887 1.000 42.37837 12 GLY B O 1
ATOM 1446 N N . TRP B 1 25 ? -2.84953 31.52372 12.60239 1.000 35.23997 13 TRP B N 1
ATOM 1447 C CA . TRP B 1 25 ? -1.68625 31.73147 11.74650 1.000 33.61954 13 TRP B CA 1
ATOM 1448 C C . TRP B 1 25 ? -2.04082 31.43889 10.29493 1.000 32.23151 13 TRP B C 1
ATOM 1449 O O . TRP B 1 25 ? -2.93935 30.65203 10.00538 1.000 35.11487 13 TRP B O 1
ATOM 1460 N N . LYS B 1 26 ? -1.35212 32.10134 9.36848 1.000 28.70881 14 LYS B N 1
ATOM 1461 C CA . LYS B 1 26 ? -1.62823 31.87967 7.96300 1.000 30.62488 14 LYS B CA 1
ATOM 1462 C C . LYS B 1 26 ? -0.31944 31.60813 7.22723 1.000 28.27215 14 LYS B C 1
ATOM 1463 O O . LYS B 1 26 ? 0.76218 31.95861 7.69500 1.000 25.96194 14 LYS B O 1
ATOM 1469 N N . ILE B 1 27 ? -0.42209 30.93946 6.09449 1.000 26.54461 15 ILE B N 1
ATOM 1470 C CA . ILE B 1 27 ? 0.74395 30.42875 5.39010 1.000 29.15663 15 ILE B CA 1
ATOM 1471 C C . ILE B 1 27 ? 1.09691 31.37932 4.25903 1.000 27.94032 15 ILE B C 1
ATOM 1472 O O . ILE B 1 27 ? 0.28858 31.61050 3.34926 1.000 29.90599 15 ILE B O 1
ATOM 1477 N N . SER B 1 28 ? 2.31428 31.91488 4.30609 1.000 25.52389 16 SER B N 1
ATOM 1478 C CA . SER B 1 28 ? 2.84376 32.70696 3.20400 1.000 26.85924 16 SER B CA 1
ATOM 1479 C C . SER B 1 28 ? 3.69946 31.91588 2.21556 1.000 28.09632 16 SER B C 1
ATOM 1480 O O . SER B 1 28 ? 3.81155 32.32507 1.05215 1.000 31.68677 16 SER B O 1
ATOM 1483 N N . SER B 1 29 ? 4.33430 30.81711 2.62497 1.000 25.84330 17 SER B N 1
ATOM 1484 C CA . SER B 1 29 ? 5.07986 30.00775 1.66226 1.000 23.67298 17 SER B CA 1
ATOM 1485 C C . SER B 1 29 ? 4.94092 28.54955 2.05652 1.000 24.57806 17 SER B C 1
ATOM 1486 O O . SER B 1 29 ? 5.21604 28.17964 3.20290 1.000 23.41412 17 SER B O 1
ATOM 1489 N N . ASP B 1 30 ? 4.54297 27.73520 1.08890 1.000 27.15773 18 ASP B N 1
ATOM 1490 C CA . ASP B 1 30 ? 3.91700 26.43940 1.34094 1.000 28.15131 18 ASP B CA 1
ATOM 1491 C C . ASP B 1 30 ? 4.52562 25.45928 0.34903 1.000 27.65514 18 ASP B C 1
ATOM 1492 O O . ASP B 1 30 ? 4.16621 25.46903 -0.84060 1.000 27.69826 18 ASP B O 1
ATOM 1497 N N . PRO B 1 31 ? 5.43177 24.59034 0.80402 1.000 24.25343 19 PRO B N 1
ATOM 1498 C CA . PRO B 1 31 ? 6.13103 23.68526 -0.12019 1.000 25.19990 19 PRO B CA 1
ATOM 1499 C C . PRO B 1 31 ? 5.22442 22.78189 -0.90947 1.000 26.64613 19 PRO B C 1
ATOM 1500 O O . PRO B 1 31 ? 5.66791 22.23187 -1.92515 1.000 27.85948 19 PRO B O 1
ATOM 1504 N N . ARG B 1 32 ? 3.98839 22.56918 -0.45949 1.000 26.56738 20 ARG B N 1
ATOM 1505 C CA . ARG B 1 32 ? 3.02813 21.82164 -1.25271 1.000 26.92607 20 ARG B CA 1
ATOM 1506 C C . ARG B 1 32 ? 2.58313 22.58699 -2.48739 1.000 29.93950 20 ARG B C 1
ATOM 1507 O O . ARG B 1 32 ? 1.93333 22.00694 -3.35850 1.000 35.68093 20 ARG B O 1
ATOM 1515 N N . THR B 1 33 ? 2.90189 23.86723 -2.58404 1.000 30.81181 21 THR B N 1
ATOM 1516 C CA . THR B 1 33 ? 2.53634 24.64656 -3.75402 1.000 29.83663 21 THR B CA 1
ATOM 1517 C C . THR B 1 33 ? 3.68155 24.80517 -4.73870 1.000 26.99984 21 THR B C 1
ATOM 1518 O O . THR B 1 33 ? 3.45923 25.33444 -5.82557 1.000 30.46011 21 THR B O 1
ATOM 1522 N N . TYR B 1 34 ? 4.89753 24.39986 -4.37865 1.000 26.26258 22 TYR B N 1
ATOM 1523 C CA . TYR B 1 34 ? 6.02832 24.61439 -5.26762 1.000 28.76557 22 TYR B CA 1
ATOM 1524 C C . TYR B 1 34 ? 5.89529 23.68163 -6.46321 1.000 32.50617 22 TYR B C 1
ATOM 1525 O O . TYR B 1 34 ? 5.27285 22.61877 -6.37885 1.000 34.10917 22 TYR B O 1
ATOM 1534 N N . ASP B 1 35 ? 6.46235 24.08962 -7.59406 1.000 30.30183 23 ASP B N 1
ATOM 1535 C CA . ASP B 1 35 ? 6.29336 23.29553 -8.80018 1.000 34.65092 23 ASP B CA 1
ATOM 1536 C C . ASP B 1 35 ? 7.01613 21.96106 -8.65870 1.000 32.23660 23 ASP B C 1
ATOM 1537 O O . ASP B 1 35 ? 8.15045 21.88935 -8.17788 1.000 35.70676 23 ASP B O 1
ATOM 1542 N N . GLY B 1 36 ? 6.34070 20.89730 -9.06914 1.000 37.74471 24 GLY B N 1
ATOM 1543 C CA . GLY B 1 36 ? 6.88382 19.56378 -9.01095 1.000 31.89016 24 GLY B CA 1
ATOM 1544 C C . GLY B 1 36 ? 6.47603 18.76205 -7.79478 1.000 29.89670 24 GLY B C 1
ATOM 1545 O O . GLY B 1 36 ? 6.73125 17.55839 -7.76702 1.000 37.54790 24 GLY B O 1
ATOM 1546 N N . TYR B 1 37 ? 5.86761 19.38319 -6.79164 1.000 31.77853 25 TYR B N 1
ATOM 1547 C CA . TYR B 1 37 ? 5.50400 18.65243 -5.58123 1.000 32.64888 25 TYR B CA 1
ATOM 1548 C C . TYR B 1 37 ? 4.61446 17.46427 -5.94265 1.000 30.42515 25 TYR B C 1
ATOM 1549 O O . TYR B 1 37 ? 3.69512 17.60863 -6.74818 1.000 35.89628 25 TYR B O 1
ATOM 1558 N N . PRO B 1 38 ? 4.85175 16.27584 -5.36746 1.000 29.12865 26 PRO B N 1
ATOM 1559 C CA . PRO B 1 38 ? 5.71604 16.01920 -4.21782 1.000 29.48361 26 PRO B CA 1
ATOM 1560 C C . PRO B 1 38 ? 7.21662 15.83700 -4.50554 1.000 28.76087 26 PRO B C 1
ATOM 1561 O O . PRO B 1 38 ? 7.98491 15.78567 -3.55552 1.000 31.09096 26 PRO B O 1
ATOM 1565 N N . LYS B 1 39 ? 7.65341 15.78151 -5.75525 1.000 31.11677 27 LYS B N 1
ATOM 1566 C CA . LYS B 1 39 ? 9.09232 15.63509 -5.94705 1.000 34.07146 27 LYS B CA 1
ATOM 1567 C C . LYS B 1 39 ? 9.83241 16.96190 -5.75905 1.000 29.60597 27 LYS B C 1
ATOM 1568 O O . LYS B 1 39 ? 9.23934 18.04245 -5.75061 1.000 30.58382 27 LYS B O 1
ATOM 1574 N N . ASN B 1 40 ? 11.15094 16.85511 -5.56268 1.000 30.83042 28 ASN B N 1
ATOM 1575 C CA . ASN B 1 40 ? 12.06702 18.00644 -5.55975 1.000 29.08931 28 ASN B CA 1
ATOM 1576 C C . ASN B 1 40 ? 11.67734 18.98063 -4.45929 1.000 25.53228 28 ASN B C 1
ATOM 1577 O O . ASN B 1 40 ? 11.65731 20.19800 -4.64079 1.000 24.70193 28 ASN B O 1
ATOM 1582 N N . TYR B 1 41 ? 11.42198 18.40337 -3.29602 1.000 22.50122 29 TYR B N 1
ATOM 1583 C CA . TYR B 1 41 ? 10.78831 19.05418 -2.16205 1.000 24.50412 29 TYR B CA 1
ATOM 1584 C C . TYR B 1 41 ? 11.48928 20.34272 -1.74365 1.000 26.26198 29 TYR B C 1
ATOM 1585 O O . TYR B 1 41 ? 12.71874 20.42352 -1.69047 1.000 31.70580 29 TYR B O 1
ATOM 1594 N N . GLY B 1 42 ? 10.69103 21.35139 -1.43025 1.000 22.36260 30 GLY B N 1
ATOM 1595 C CA . GLY B 1 42 ? 11.20301 22.61832 -0.96683 1.000 25.04511 30 GLY B CA 1
ATOM 1596 C C . GLY B 1 42 ? 11.82404 23.49752 -2.03574 1.000 25.59065 30 GLY B C 1
ATOM 1597 O O . GLY B 1 42 ? 12.28002 24.60422 -1.71521 1.000 24.50927 30 GLY B O 1
ATOM 1598 N N . TYR B 1 43 ? 11.84566 23.07026 -3.29437 1.000 21.68189 31 TYR B N 1
ATOM 1599 C CA . TYR B 1 43 ? 12.52643 23.87085 -4.29784 1.000 24.00008 31 TYR B CA 1
ATOM 1600 C C . TYR B 1 43 ? 11.69876 25.11448 -4.58820 1.000 26.13653 31 TYR B C 1
ATOM 1601 O O . TYR B 1 43 ? 10.60972 25.03029 -5.16812 1.000 29.50119 31 TYR B O 1
ATOM 1610 N N . ARG B 1 44 ? 12.20037 26.27002 -4.17994 1.000 24.22665 32 ARG B N 1
ATOM 1611 C CA . ARG B 1 44 ? 11.39666 27.48742 -4.26242 1.000 28.83220 32 ARG B CA 1
ATOM 1612 C C . ARG B 1 44 ? 12.05761 28.57342 -5.09996 1.000 26.06978 32 ARG B C 1
ATOM 1613 O O . ARG B 1 44 ? 11.40867 29.13352 -5.98268 1.000 27.09337 32 ARG B O 1
ATOM 1621 N N . ASN B 1 45 ? 13.34244 28.85161 -4.88405 1.000 20.26297 33 ASN B N 1
ATOM 1622 C CA . ASN B 1 45 ? 14.05537 29.86557 -5.63961 1.000 25.27677 33 ASN B CA 1
ATOM 1623 C C . ASN B 1 45 ? 13.30869 31.19720 -5.57928 1.000 26.35253 33 ASN B C 1
ATOM 1624 O O . ASN B 1 45 ? 12.89977 31.75937 -6.58688 1.000 26.08484 33 ASN B O 1
ATOM 1629 N N . TYR B 1 46 ? 13.06924 31.66721 -4.36923 1.000 24.76423 34 TYR B N 1
ATOM 1630 C CA . TYR B 1 46 ? 12.35132 32.92185 -4.18975 1.000 25.75626 34 TYR B CA 1
ATOM 1631 C C . TYR B 1 46 ? 13.35850 34.06155 -4.23283 1.000 31.02759 34 TYR B C 1
ATOM 1632 O O . TYR B 1 46 ? 14.23202 34.16584 -3.36610 1.000 31.34947 34 TYR B O 1
ATOM 1641 N N . HIS B 1 47 ? 13.23691 34.90994 -5.23736 1.000 27.31237 35 HIS B N 1
ATOM 1642 C CA . HIS B 1 47 ? 14.11070 36.05679 -5.38120 1.000 32.75634 35 HIS B CA 1
ATOM 1643 C C . HIS B 1 47 ? 13.28811 37.23370 -5.87301 1.000 31.16071 35 HIS B C 1
ATOM 1644 O O . HIS B 1 47 ? 12.36024 37.05692 -6.66802 1.000 30.94654 35 HIS B O 1
ATOM 1651 N N . GLU B 1 48 ? 13.61836 38.42592 -5.38435 1.000 29.09698 36 GLU B N 1
ATOM 1652 C CA . GLU B 1 48 ? 12.99076 39.65599 -5.86244 1.000 35.38111 36 GLU B CA 1
ATOM 1653 C C . GLU B 1 48 ? 13.88333 40.82297 -5.46871 1.000 31.05855 36 GLU B C 1
ATOM 1654 O O . GLU B 1 48 ? 14.71285 40.71115 -4.56041 1.000 29.12970 36 GLU B O 1
ATOM 1660 N N . ASN B 1 49 ? 13.73645 41.92864 -6.20125 1.000 31.94109 37 ASN B N 1
ATOM 1661 C CA . ASN B 1 49 ? 14.40532 43.18143 -5.86325 1.000 25.37986 37 ASN B CA 1
ATOM 1662 C C . ASN B 1 49 ? 15.87027 42.94794 -5.55469 1.000 26.52365 37 ASN B C 1
ATOM 1663 O O . ASN B 1 49 ? 16.40251 43.46206 -4.58245 1.000 31.01077 37 ASN B O 1
ATOM 1668 N N . GLY B 1 50 ? 16.50898 42.09481 -6.33956 1.000 31.64212 38 GLY B N 1
ATOM 1669 C CA . GLY B 1 50 ? 17.91282 41.84630 -6.15515 1.000 32.02089 38 GLY B CA 1
ATOM 1670 C C . GLY B 1 50 ? 18.28785 40.96307 -4.98018 1.000 34.36463 38 GLY B C 1
ATOM 1671 O O . GLY B 1 50 ? 19.48167 40.68321 -4.81638 1.000 31.69283 38 GLY B O 1
ATOM 1672 N N . ILE B 1 51 ? 17.34048 40.55639 -4.12382 1.000 27.00277 39 ILE B N 1
ATOM 1673 C CA . ILE B 1 51 ? 17.63376 39.61787 -3.03229 1.000 30.81189 39 ILE B CA 1
ATOM 1674 C C . ILE B 1 51 ? 17.21607 38.20699 -3.45744 1.000 26.46373 39 ILE B C 1
ATOM 1675 O O . ILE B 1 51 ? 16.06061 37.98179 -3.82301 1.000 28.05493 39 ILE B O 1
ATOM 1680 N N . ASN B 1 52 ? 18.14417 37.25111 -3.39678 1.000 26.50620 40 ASN B N 1
ATOM 1681 C CA . ASN B 1 52 ? 17.85287 35.83225 -3.62932 1.000 28.63354 40 ASN B CA 1
ATOM 1682 C C . ASN B 1 52 ? 17.71318 35.17070 -2.26401 1.000 32.01768 40 ASN B C 1
ATOM 1683 O O . ASN B 1 52 ? 18.70662 34.89795 -1.59070 1.000 30.46976 40 ASN B O 1
ATOM 1688 N N . TYR B 1 53 ? 16.47449 34.89617 -1.86164 1.000 31.07246 41 TYR B N 1
ATOM 1689 C CA . TYR B 1 53 ? 16.21892 34.48596 -0.48861 1.000 31.76087 41 TYR B CA 1
ATOM 1690 C C . TYR B 1 53 ? 16.62829 33.04792 -0.20310 1.000 30.30983 41 TYR B C 1
ATOM 1691 O O . TYR B 1 53 ? 16.89775 32.71696 0.95581 1.000 31.74394 41 TYR B O 1
ATOM 1700 N N . ASP B 1 54 ? 16.69262 32.18871 -1.21499 1.000 27.93502 42 ASP B N 1
ATOM 1701 C CA . ASP B 1 54 ? 17.08751 30.80467 -1.00764 1.000 27.83176 42 ASP B CA 1
ATOM 1702 C C . ASP B 1 54 ? 18.48428 30.52608 -1.57107 1.000 30.60438 42 ASP B C 1
ATOM 1703 O O . ASP B 1 54 ? 18.79768 29.39836 -1.96791 1.000 30.71238 42 ASP B O 1
ATOM 1708 N N . GLU B 1 55 ? 19.34084 31.55002 -1.59787 1.000 29.62910 43 GLU B N 1
ATOM 1709 C CA . GLU B 1 55 ? 20.66763 31.40597 -2.19880 1.000 31.20278 43 GLU B CA 1
ATOM 1710 C C . GLU B 1 55 ? 21.52960 30.42433 -1.42346 1.000 28.55703 43 GLU B C 1
ATOM 1711 O O . GLU B 1 55 ? 22.19312 29.56547 -2.01277 1.000 29.70946 43 GLU B O 1
ATOM 1717 N N . PHE B 1 56 ? 21.56503 30.56558 -0.09759 1.000 30.02873 44 PHE B N 1
ATOM 1718 C CA . PHE B 1 56 ? 22.43564 29.71942 0.70422 1.000 27.85174 44 PHE B CA 1
ATOM 1719 C C . PHE B 1 56 ? 22.08251 28.25304 0.54639 1.000 29.93845 44 PHE B C 1
ATOM 1720 O O . PHE B 1 56 ? 22.96086 27.38835 0.64027 1.000 31.62083 44 PHE B O 1
ATOM 1728 N N . CYS B 1 57 ? 20.81194 27.95850 0.27345 1.000 31.17296 45 CYS B N 1
ATOM 1729 C CA . CYS B 1 57 ? 20.32301 26.59288 0.15723 1.000 26.89314 45 CYS B CA 1
ATOM 1730 C C . CYS B 1 57 ? 20.09390 26.18635 -1.29265 1.000 24.50841 45 CYS B C 1
ATOM 1731 O O . CYS B 1 57 ? 19.28286 25.29902 -1.56075 1.000 23.51755 45 CYS B O 1
ATOM 1734 N N . GLY B 1 58 ? 20.82138 26.78945 -2.22911 1.000 25.46654 46 GLY B N 1
ATOM 1735 C CA . GLY B 1 58 ? 20.66226 26.41800 -3.63483 1.000 21.07886 46 GLY B CA 1
ATOM 1736 C C . GLY B 1 58 ? 19.22656 26.48473 -4.09855 1.000 24.49659 46 GLY B C 1
ATOM 1737 O O . GLY B 1 58 ? 18.77736 25.59778 -4.83107 1.000 28.40692 46 GLY B O 1
ATOM 1738 N N . GLY B 1 59 ? 18.46989 27.48767 -3.62338 1.000 23.33150 47 GLY B N 1
ATOM 1739 C CA . GLY B 1 59 ? 17.06961 27.63109 -3.93209 1.000 22.92179 47 GLY B CA 1
ATOM 1740 C C . GLY B 1 59 ? 16.11505 26.80600 -3.08413 1.000 24.35965 47 GLY B C 1
ATOM 1741 O O . GLY B 1 59 ? 14.90481 26.82351 -3.35149 1.000 27.25827 47 GLY B O 1
ATOM 1742 N N . TYR B 1 60 ? 16.59035 26.06483 -2.09487 1.000 21.15996 48 TYR B N 1
ATOM 1743 C CA . TYR B 1 60 ? 15.68160 25.19351 -1.36171 1.000 25.45166 48 TYR B CA 1
ATOM 1744 C C . TYR B 1 60 ? 15.13359 25.89994 -0.13687 1.000 19.57104 48 TYR B C 1
ATOM 1745 O O . TYR B 1 60 ? 15.82861 26.69232 0.49274 1.000 25.02871 48 TYR B O 1
ATOM 1754 N N . HIS B 1 61 ? 13.84803 25.64818 0.16055 1.000 20.41257 49 HIS B N 1
ATOM 1755 C CA . HIS B 1 61 ? 13.16965 26.22601 1.33354 1.000 20.96077 49 HIS B CA 1
ATOM 1756 C C . HIS B 1 61 ? 12.33905 25.09242 1.91867 1.000 20.16601 49 HIS B C 1
ATOM 1757 O O . HIS B 1 61 ? 11.14981 24.94128 1.60557 1.000 20.58468 49 HIS B O 1
ATOM 1764 N N . ARG B 1 62 ? 12.98410 24.24610 2.72903 1.000 23.27240 50 ARG B N 1
ATOM 1765 C CA . ARG B 1 62 ? 12.36771 22.98201 3.14981 1.000 19.18411 50 ARG B CA 1
ATOM 1766 C C . ARG B 1 62 ? 11.55179 23.16371 4.42233 1.000 21.77097 50 ARG B C 1
ATOM 1767 O O . ARG B 1 62 ? 11.72471 22.45671 5.40756 1.000 19.54965 50 ARG B O 1
ATOM 1775 N N . ALA B 1 63 ? 10.54787 24.02772 4.31243 1.000 24.58725 51 ALA B N 1
ATOM 1776 C CA . ALA B 1 63 ? 10.00083 24.67616 5.49453 1.000 24.75625 51 ALA B CA 1
ATOM 1777 C C . ALA B 1 63 ? 8.76041 25.47988 5.13175 1.000 27.50567 51 ALA B C 1
ATOM 1778 O O . ALA B 1 63 ? 8.45996 25.72452 3.95778 1.000 23.70994 51 ALA B O 1
ATOM 1780 N N . PHE B 1 64 ? 8.06673 25.92592 6.17192 1.000 27.11394 52 PHE B N 1
ATOM 1781 C CA . PHE B 1 64 ? 6.87836 26.75209 6.02944 1.000 26.96116 52 PHE B CA 1
ATOM 1782 C C . PHE B 1 64 ? 7.18930 28.14951 6.55644 1.000 24.97521 52 PHE B C 1
ATOM 1783 O O . PHE B 1 64 ? 7.80829 28.30283 7.61859 1.000 23.96818 52 PHE B O 1
ATOM 1791 N N . ASP B 1 65 ? 6.82393 29.15153 5.76947 1.000 26.10697 53 ASP B N 1
ATOM 1792 C CA . ASP B 1 65 ? 6.70724 30.52984 6.22613 1.000 25.86137 53 ASP B CA 1
ATOM 1793 C C . ASP B 1 65 ? 5.25585 30.76919 6.61186 1.000 25.32467 53 ASP B C 1
ATOM 1794 O O . ASP B 1 65 ? 4.35349 30.52966 5.80071 1.000 27.92546 53 ASP B O 1
ATOM 1799 N N . VAL B 1 66 ? 5.02249 31.20256 7.84845 1.000 25.50257 54 VAL B N 1
ATOM 1800 C CA . VAL B 1 66 ? 3.67639 31.52477 8.30072 1.000 24.66896 54 VAL B CA 1
ATOM 1801 C C . VAL B 1 66 ? 3.68977 32.88335 8.98267 1.000 28.22355 54 VAL B C 1
ATOM 1802 O O . VAL B 1 66 ? 4.73898 33.39964 9.38063 1.000 28.91471 54 VAL B O 1
ATOM 1806 N N . TYR B 1 67 ? 2.49961 33.46580 9.12205 1.000 29.10999 55 TYR B N 1
ATOM 1807 C CA . TYR B 1 67 ? 2.40190 34.76895 9.75694 1.000 27.89504 55 TYR B CA 1
ATOM 1808 C C . TYR B 1 67 ? 1.05886 34.92696 10.45451 1.000 31.13969 55 TYR B C 1
ATOM 1809 O O . TYR B 1 67 ? 0.11864 34.16802 10.23272 1.000 29.48888 55 TYR B O 1
ATOM 1818 N N . SER B 1 68 ? 0.98852 35.94283 11.30775 1.000 36.08683 56 SER B N 1
ATOM 1819 C CA . SER B 1 68 ? -0.21521 36.27607 12.05599 1.000 36.33618 56 SER B CA 1
ATOM 1820 C C . SER B 1 68 ? -0.41693 37.77902 12.01414 1.000 32.74876 56 SER B C 1
ATOM 1821 O O . SER B 1 68 ? 0.53683 38.53144 12.21674 1.000 34.63914 56 SER B O 1
ATOM 1824 N N . ASN B 1 69 ? -1.64361 38.20524 11.70935 1.000 41.51117 57 ASN B N 1
ATOM 1825 C CA . ASN B 1 69 ? -2.06953 39.58559 11.91273 1.000 42.73547 57 ASN B CA 1
ATOM 1826 C C . ASN B 1 69 ? -2.57773 39.82625 13.32153 1.000 39.75808 57 ASN B C 1
ATOM 1827 O O . ASN B 1 69 ? -2.54574 40.96565 13.79737 1.000 44.94488 57 ASN B O 1
ATOM 1832 N N . GLU B 1 70 ? -3.02855 38.77056 13.99382 1.000 39.64367 58 GLU B N 1
ATOM 1833 C CA . GLU B 1 70 ? -3.68462 38.91614 15.28519 1.000 43.92723 58 GLU B CA 1
ATOM 1834 C C . GLU B 1 70 ? -2.68316 39.23656 16.38819 1.000 45.05701 58 GLU B C 1
ATOM 1835 O O . GLU B 1 70 ? -2.88051 40.18753 17.15124 1.000 48.65145 58 GLU B O 1
ATOM 1841 N N . THR B 1 71 ? -1.60345 38.46385 16.50035 1.000 43.89879 59 THR B N 1
ATOM 1842 C CA . THR B 1 71 ? -0.59567 38.77865 17.50749 1.000 39.43223 59 THR B CA 1
ATOM 1843 C C . THR B 1 71 ? 0.79129 38.38681 17.01746 1.000 42.45959 59 THR B C 1
ATOM 1844 O O . THR B 1 71 ? 0.96488 37.81827 15.93470 1.000 38.69552 59 THR B O 1
ATOM 1848 N N . ASN B 1 72 ? 1.78017 38.63774 17.87194 1.000 41.79830 60 ASN B N 1
ATOM 1849 C CA . ASN B 1 72 ? 3.16349 38.33581 17.56394 1.000 38.62852 60 ASN B CA 1
ATOM 1850 C C . ASN B 1 72 ? 3.76676 37.28676 18.48444 1.000 35.17685 60 ASN B C 1
ATOM 1851 O O . ASN B 1 72 ? 4.91774 36.89733 18.26690 1.000 35.06898 60 ASN B O 1
ATOM 1856 N N . ASP B 1 73 ? 3.02923 36.79723 19.47788 1.000 33.73721 61 ASP B N 1
ATOM 1857 C CA . ASP B 1 73 ? 3.53161 35.70778 20.30787 1.000 32.45010 61 ASP B CA 1
ATOM 1858 C C . ASP B 1 73 ? 3.64270 34.43368 19.47807 1.000 33.06307 61 ASP B C 1
ATOM 1859 O O . ASP B 1 73 ? 2.67043 34.01155 18.84447 1.000 35.06927 61 ASP B O 1
ATOM 1864 N N . VAL B 1 74 ? 4.81850 33.82117 19.48106 1.000 30.97919 62 VAL B N 1
ATOM 1865 C CA . VAL B 1 74 ? 5.07925 32.59652 18.71897 1.000 32.97024 62 VAL B CA 1
ATOM 1866 C C . VAL B 1 74 ? 4.90021 31.40181 19.63074 1.000 33.98855 62 VAL B C 1
ATOM 1867 O O . VAL B 1 74 ? 5.66229 31.24937 20.60852 1.000 30.95207 62 VAL B O 1
ATOM 1871 N N . PRO B 1 75 ? 3.92678 30.51503 19.38431 1.000 29.67358 63 PRO B N 1
ATOM 1872 C CA . PRO B 1 75 ? 3.76362 29.34197 20.23805 1.000 29.70518 63 PRO B CA 1
ATOM 1873 C C . PRO B 1 75 ? 4.68578 28.22134 19.79250 1.000 27.83390 63 PRO B C 1
ATOM 1874 O O . PRO B 1 75 ? 4.82988 27.95588 18.59919 1.000 24.54085 63 PRO B O 1
ATOM 1878 N N . ALA B 1 76 ? 5.30663 27.55094 20.76261 1.000 30.25165 64 ALA B N 1
ATOM 1879 C CA . ALA B 1 76 ? 5.99188 26.30072 20.45987 1.000 29.03495 64 ALA B CA 1
ATOM 1880 C C . ALA B 1 76 ? 4.96586 25.29236 19.95828 1.000 27.26385 64 ALA B C 1
ATOM 1881 O O . ALA B 1 76 ? 3.88890 25.15474 20.53905 1.000 30.19507 64 ALA B O 1
ATOM 1883 N N . VAL B 1 77 ? 5.26087 24.64940 18.82875 1.000 25.44120 65 VAL B N 1
ATOM 1884 C CA . VAL B 1 77 ? 4.27154 23.76264 18.24072 1.000 29.53377 65 VAL B CA 1
ATOM 1885 C C . VAL B 1 77 ? 4.36660 22.35844 18.82287 1.000 29.79333 65 VAL B C 1
ATOM 1886 O O . VAL B 1 77 ? 3.40353 21.58265 18.74651 1.000 23.81259 65 VAL B O 1
ATOM 1890 N N . THR B 1 78 ? 5.51006 22.00493 19.39495 1.000 30.44598 66 THR B N 1
ATOM 1891 C CA . THR B 1 78 ? 5.65749 20.79764 20.18227 1.000 31.20248 66 THR B CA 1
ATOM 1892 C C . THR B 1 78 ? 6.40354 21.13364 21.46212 1.000 30.51369 66 THR B C 1
ATOM 1893 O O . THR B 1 78 ? 7.00356 22.20032 21.60390 1.000 29.60046 66 THR B O 1
ATOM 1897 N N . SER B 1 79 ? 6.35445 20.19464 22.39388 1.000 28.96418 67 SER B N 1
ATOM 1898 C CA . SER B 1 79 ? 7.19069 20.23557 23.57152 1.000 33.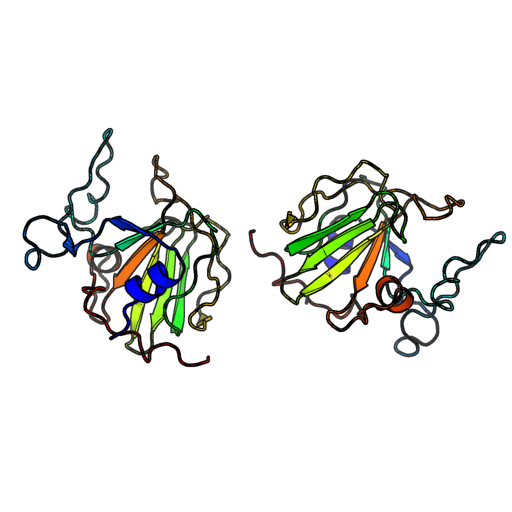03623 67 SER B CA 1
ATOM 1899 C C . SER B 1 79 ? 8.61527 19.82843 23.21108 1.000 30.78228 67 SER B C 1
ATOM 1900 O O . SER B 1 79 ? 8.87958 19.30896 22.13241 1.000 30.41224 67 SER B O 1
ATOM 1903 N N . GLY B 1 80 ? 9.54959 20.10314 24.10979 1.000 35.94286 68 GLY B N 1
ATOM 1904 C CA . GLY B 1 80 ? 10.90867 19.65635 23.90864 1.000 30.65930 68 GLY B CA 1
ATOM 1905 C C . GLY B 1 80 ? 11.89089 20.55639 24.62621 1.000 32.81503 68 GLY B C 1
ATOM 1906 O O . GLY B 1 80 ? 11.54035 21.26051 25.57229 1.000 33.51603 68 GLY B O 1
ATOM 1907 N N . THR B 1 81 ? 13.13432 20.49017 24.15811 1.000 34.19480 69 THR B N 1
ATOM 1908 C CA . THR B 1 81 ? 14.26180 21.13464 24.81572 1.000 36.16417 69 THR B CA 1
ATOM 1909 C C . THR B 1 81 ? 14.91944 22.12529 23.87494 1.000 32.72185 69 THR B C 1
ATOM 1910 O O . THR B 1 81 ? 15.16230 21.81500 22.70187 1.000 35.60408 69 THR B O 1
ATOM 1914 N N . VAL B 1 82 ? 15.21271 23.30361 24.41034 1.000 31.96198 70 VAL B N 1
ATOM 1915 C CA . VAL B 1 82 ? 15.82458 24.39087 23.65487 1.000 31.64190 70 VAL B CA 1
ATOM 1916 C C . VAL B 1 82 ? 17.29381 24.05573 23.45027 1.000 30.63177 70 VAL B C 1
ATOM 1917 O O . VAL B 1 82 ? 18.03566 23.87898 24.41870 1.000 30.80188 70 VAL B O 1
ATOM 1921 N N . ILE B 1 83 ? 17.71652 23.95211 22.19264 1.000 33.40303 71 ILE B N 1
ATOM 1922 C CA . ILE B 1 83 ? 19.11095 23.65955 21.87872 1.000 29.29219 71 ILE B CA 1
ATOM 1923 C C . ILE B 1 83 ? 19.80507 24.80398 21.18049 1.000 33.69731 71 ILE B C 1
ATOM 1924 O O . ILE B 1 83 ? 21.03565 24.75112 21.03060 1.000 34.49500 71 ILE B O 1
ATOM 1929 N N . GLU B 1 84 ? 19.06834 25.83025 20.74183 1.000 31.55430 72 GLU B N 1
ATOM 1930 C CA . GLU B 1 84 ? 19.65600 27.02206 20.13627 1.000 32.57246 72 GLU B CA 1
ATOM 1931 C C . GLU B 1 84 ? 18.72767 28.20104 20.39166 1.000 28.58453 72 GLU B C 1
ATOM 1932 O O . GLU B 1 84 ? 17.52138 28.11703 20.14448 1.000 24.42716 72 GLU B O 1
ATOM 1938 N N . ALA B 1 85 ? 19.28913 29.28731 20.91253 1.000 28.17601 73 ALA B N 1
ATOM 1939 C CA . ALA B 1 85 ? 18.53333 30.51392 21.17828 1.000 33.33509 73 ALA B CA 1
ATOM 1940 C C . ALA B 1 85 ? 19.47583 31.65640 20.82841 1.000 36.62510 73 ALA B C 1
ATOM 1941 O O . ALA B 1 85 ? 20.09532 32.26951 21.69947 1.000 38.27143 73 ALA B O 1
ATOM 1943 N N . ASN B 1 86 ? 19.59061 31.91787 19.53255 1.000 32.96849 74 ASN B N 1
ATOM 1944 C CA . ASN B 1 86 ? 20.61521 32.78184 18.97148 1.000 32.07755 74 ASN B CA 1
ATOM 1945 C C . ASN B 1 86 ? 19.94859 34.00607 18.35669 1.000 36.98097 74 ASN B C 1
ATOM 1946 O O . ASN B 1 86 ? 19.15020 33.87556 17.42273 1.000 35.38878 74 ASN B O 1
ATOM 1951 N N . ASP B 1 87 ? 20.29649 35.19567 18.85555 1.000 37.94484 75 ASP B N 1
ATOM 1952 C CA . ASP B 1 87 ? 19.75447 36.42198 18.27497 1.000 35.38036 75 ASP B CA 1
ATOM 1953 C C . ASP B 1 87 ? 20.30363 36.68237 16.88130 1.000 34.73000 75 ASP B C 1
ATOM 1954 O O . ASP B 1 87 ? 19.65806 37.38444 16.09334 1.000 38.21069 75 ASP B O 1
ATOM 1959 N N . TYR B 1 88 ? 21.46840 36.12425 16.56183 1.000 35.01500 76 TYR B N 1
ATOM 1960 C CA . TYR B 1 88 ? 22.18498 36.35797 15.31216 1.000 36.01289 76 TYR B CA 1
ATOM 1961 C C . TYR B 1 88 ? 22.54204 35.03267 14.64935 1.000 36.67172 76 TYR B C 1
ATOM 1962 O O . TYR B 1 88 ? 23.67052 34.80979 14.20394 1.000 40.42747 76 TYR B O 1
ATOM 1971 N N . GLY B 1 89 ? 21.57245 34.12782 14.57618 1.000 33.65101 77 GLY B N 1
ATOM 1972 C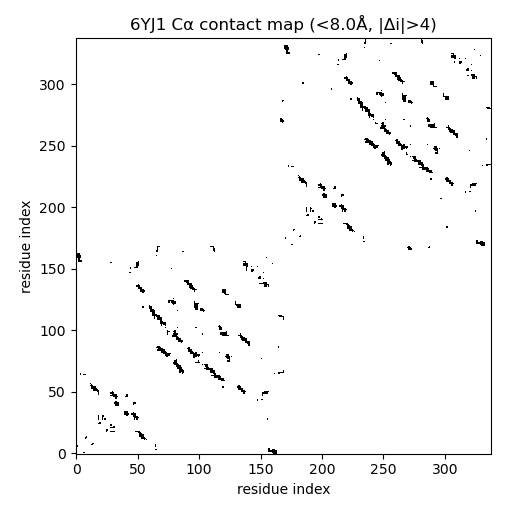 CA . GLY B 1 89 ? 21.76500 32.86129 13.90971 1.000 29.58892 77 GLY B CA 1
ATOM 1973 C C . GLY B 1 89 ? 21.60047 33.00046 12.41239 1.000 30.02546 77 GLY B C 1
ATOM 1974 O O . GLY B 1 89 ? 21.51083 34.09832 11.85910 1.000 32.07167 77 GLY B O 1
ATOM 1975 N N . ASN B 1 90 ? 21.54585 31.84725 11.74277 1.000 24.40754 78 ASN B N 1
ATOM 1976 C CA . ASN B 1 90 ? 21.42339 31.85950 10.28692 1.000 28.02795 78 ASN B CA 1
ATOM 1977 C C . ASN B 1 90 ? 20.06987 32.36543 9.81360 1.000 30.18720 78 ASN B C 1
ATOM 1978 O O . ASN B 1 90 ? 19.96556 32.88230 8.68990 1.000 29.97414 78 ASN B O 1
ATOM 1983 N N . PHE B 1 91 ? 19.03409 32.22202 10.64020 1.000 26.67150 79 PHE B N 1
ATOM 1984 C CA . PHE B 1 91 ? 17.70292 32.74691 10.35727 1.000 27.02984 79 PHE B CA 1
ATOM 1985 C C . PHE B 1 91 ? 17.42537 34.00222 11.16680 1.000 28.53770 79 PHE B C 1
ATOM 1986 O O . PHE B 1 91 ? 16.32761 34.18491 11.69321 1.000 30.75015 79 PHE B O 1
ATOM 1994 N N . GLY B 1 92 ? 18.40413 34.89248 11.26304 1.000 32.97478 80 GLY B N 1
ATOM 1995 C CA . GLY B 1 92 ? 18.27538 36.01586 12.17565 1.000 31.35326 80 GLY B CA 1
ATOM 1996 C C . GLY B 1 92 ? 18.14084 35.48774 13.58680 1.000 32.83700 80 GLY B C 1
ATOM 1997 O O . GLY B 1 92 ? 18.88731 34.60004 14.01947 1.000 31.62194 80 GLY B O 1
ATOM 1998 N N . GLY B 1 93 ? 17.16074 36.01863 14.30847 1.000 34.30646 81 GLY B N 1
ATOM 1999 C CA . GLY B 1 93 ? 16.79239 35.47818 15.59851 1.000 31.63443 81 GLY B CA 1
ATOM 2000 C C . GLY B 1 93 ? 16.27318 34.07082 15.43744 1.000 32.50126 81 GLY B C 1
ATOM 2001 O O . GLY B 1 93 ? 15.18094 33.85166 14.90243 1.000 34.15613 81 GLY B O 1
ATOM 2002 N N . THR B 1 94 ? 17.06901 33.10677 15.88637 1.000 32.82386 82 THR B N 1
ATOM 2003 C CA . THR B 1 94 ? 16.84962 31.69606 15.62151 1.000 25.76450 82 THR B CA 1
ATOM 2004 C C . THR B 1 94 ? 16.65617 30.97670 16.94538 1.000 28.11595 82 THR B C 1
ATOM 2005 O O . THR B 1 94 ? 17.51013 31.05637 17.82868 1.000 26.48464 82 THR B O 1
ATOM 2009 N N . PHE B 1 95 ? 15.53025 30.28385 17.07349 1.000 26.91427 83 PHE B N 1
ATOM 2010 C CA . PHE B 1 95 ? 15.16521 29.51445 18.25376 1.000 27.40409 83 PHE B CA 1
ATOM 2011 C C . PHE B 1 95 ? 14.89888 28.08123 17.80124 1.000 26.05414 83 PHE B C 1
ATOM 2012 O O . PHE B 1 95 ? 14.15599 27.86622 16.83011 1.000 25.02855 83 PHE B O 1
ATOM 2020 N N . VAL B 1 96 ? 15.52076 27.10420 18.47027 1.000 25.52644 84 VAL B N 1
ATOM 2021 C CA . VAL B 1 96 ? 15.42023 25.70618 18.05878 1.000 28.77356 84 VAL B CA 1
ATOM 2022 C C . VAL B 1 96 ? 15.04512 24.82059 19.24752 1.000 30.05511 84 VAL B C 1
ATOM 2023 O O . VAL B 1 96 ? 15.74547 24.78569 20.27038 1.000 24.56366 84 VAL B O 1
ATOM 2027 N N . ILE B 1 97 ? 13.96687 24.05749 19.07110 1.000 27.93270 85 ILE B N 1
ATOM 2028 C CA . ILE B 1 97 ? 13.48466 23.08367 20.03995 1.000 30.31309 85 ILE B CA 1
ATOM 2029 C C . ILE B 1 97 ? 13.72176 21.69797 19.45922 1.000 26.84381 85 ILE B C 1
ATOM 2030 O O . ILE B 1 97 ? 13.39182 21.43860 18.29861 1.000 30.41570 85 ILE B O 1
ATOM 2035 N N . ARG B 1 98 ? 14.29737 20.82059 20.25473 1.000 28.66575 86 ARG B N 1
ATOM 2036 C CA . ARG B 1 98 ? 14.38058 19.41255 19.91547 1.000 29.38679 86 ARG B CA 1
ATOM 2037 C C . ARG B 1 98 ? 13.19228 18.70025 20.54546 1.000 23.51205 86 ARG B C 1
ATOM 2038 O O . ARG B 1 98 ? 12.95016 18.84195 21.74543 1.000 30.53282 86 ARG B O 1
ATOM 2046 N N . ASP B 1 99 ? 12.43611 17.96327 19.74288 1.000 26.29840 87 ASP B N 1
ATOM 2047 C CA . ASP B 1 99 ? 11.24034 17.32182 20.26195 1.000 31.33770 87 ASP B CA 1
ATOM 2048 C C . ASP B 1 99 ? 11.53584 15.88501 20.64596 1.000 26.08140 87 ASP B C 1
ATOM 2049 O O . ASP B 1 99 ? 12.66142 15.39801 20.53302 1.000 32.56531 87 ASP B O 1
ATOM 2054 N N . ALA B 1 100 ? 10.48318 15.18540 21.05388 1.000 26.87837 88 ALA B N 1
ATOM 2055 C CA . ALA B 1 100 ? 10.64051 13.83636 21.58010 1.000 27.89855 88 ALA B CA 1
ATOM 2056 C C . ALA B 1 100 ? 11.25869 12.88582 20.56450 1.000 30.07740 88 ALA B C 1
ATOM 2057 O O . ALA B 1 100 ? 11.90758 11.90981 20.95865 1.000 35.68228 88 ALA B O 1
ATOM 2059 N N . ASN B 1 101 ? 11.06927 13.13264 19.26130 1.000 32.44361 89 ASN B N 1
ATOM 2060 C CA . ASN B 1 101 ? 11.71410 12.32247 18.22222 1.000 29.45830 89 ASN B CA 1
ATOM 2061 C C . ASN B 1 101 ? 13.15677 12.72197 17.99230 1.000 34.08136 89 ASN B C 1
ATOM 2062 O O . ASN B 1 101 ? 13.80073 12.14835 17.11037 1.000 36.62980 89 ASN B O 1
ATOM 2067 N N . ASP B 1 102 ? 13.64387 13.72322 18.72104 1.000 29.64571 90 ASP B N 1
ATOM 2068 C CA . ASP B 1 102 ? 14.95227 14.33137 18.53422 1.000 33.36620 90 ASP B CA 1
ATOM 2069 C C . ASP B 1 102 ? 15.10724 15.05868 17.19395 1.000 33.91180 90 ASP B C 1
ATOM 2070 O O . ASP B 1 102 ? 16.23727 15.34414 16.77940 1.000 27.40887 90 ASP B O 1
ATOM 2075 N N . ASN B 1 103 ? 13.99884 15.41434 16.53077 1.000 26.69179 91 ASN B N 1
ATOM 2076 C CA . ASN B 1 103 ? 14.05468 16.35005 15.42390 1.000 25.48048 91 ASN B CA 1
ATOM 2077 C C . ASN B 1 103 ? 14.03860 17.78236 15.94457 1.000 28.49254 91 ASN B C 1
ATOM 2078 O O . ASN B 1 103 ? 13.51553 18.06324 17.02408 1.000 28.67942 91 ASN B O 1
ATOM 2083 N N . ASP B 1 104 ? 14.60884 18.69472 15.16060 1.000 23.17037 92 ASP B N 1
ATOM 2084 C CA . ASP B 1 104 ? 14.90548 20.05378 15.61277 1.000 26.06065 92 ASP B CA 1
ATOM 2085 C C . ASP B 1 104 ? 13.99626 21.05074 14.90252 1.000 23.24771 92 ASP B C 1
ATOM 2086 O O . ASP B 1 104 ? 14.13915 21.29165 13.70308 1.000 25.67497 92 ASP B O 1
ATOM 2091 N N . TRP B 1 105 ? 13.06119 21.62729 15.63954 1.000 28.77101 93 TRP B N 1
ATOM 2092 C CA . TRP B 1 105 ? 12.16023 22.62855 15.08554 1.000 25.72844 93 TRP B CA 1
ATOM 2093 C C . TRP B 1 105 ? 12.84854 23.98100 15.09418 1.000 26.58682 93 TRP B C 1
ATOM 2094 O O . TRP B 1 105 ? 13.20391 24.49008 16.16506 1.000 28.42941 93 TRP B O 1
ATOM 2105 N N . ILE B 1 106 ? 13.01725 24.56389 13.91012 1.000 25.84509 94 ILE B N 1
ATOM 2106 C CA . ILE B 1 106 ? 13.71659 25.83084 13.73625 1.000 26.26131 94 ILE B CA 1
ATOM 2107 C C . ILE B 1 106 ? 12.68893 26.94312 13.67278 1.000 22.19031 94 ILE B C 1
ATOM 2108 O O . ILE B 1 106 ? 11.89385 27.00568 12.73448 1.000 29.27934 94 ILE B O 1
ATOM 2113 N N . TYR B 1 107 ? 12.72019 27.84523 14.62874 1.000 25.13777 95 TYR B N 1
ATOM 2114 C CA . TYR B 1 107 ? 11.89659 29.04844 14.57634 1.000 26.08825 95 TYR B CA 1
ATOM 2115 C C . TYR B 1 107 ? 12.81613 30.18761 14.17051 1.000 27.04727 95 TYR B C 1
ATOM 2116 O O . TYR B 1 107 ? 13.76827 30.49410 14.89352 1.000 27.87739 95 TYR B O 1
ATOM 2125 N N . GLY B 1 108 ? 12.55904 30.78929 13.00770 1.000 28.01482 96 GLY B N 1
ATOM 2126 C CA . GLY B 1 108 ? 13.48472 31.76890 12.47210 1.000 22.88935 96 GLY B CA 1
ATOM 2127 C C . GLY B 1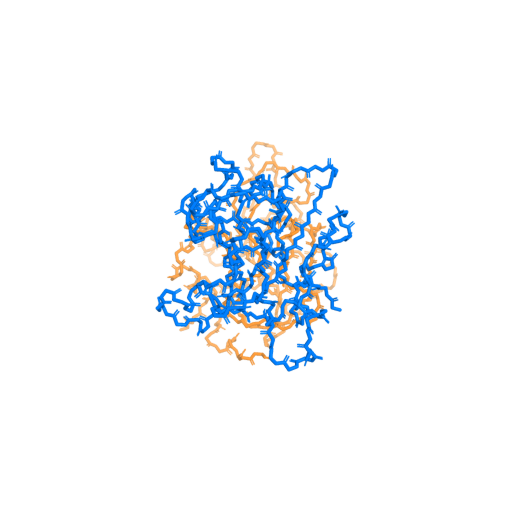 108 ? 12.87991 33.14785 12.32442 1.000 27.83257 96 GLY B C 1
ATOM 2128 O O . GLY B 1 108 ? 11.65592 33.29643 12.36369 1.000 28.41553 96 GLY B O 1
ATOM 2129 N N . HIS B 1 109 ? 13.73441 34.16868 12.21361 1.000 28.43355 97 HIS B N 1
ATOM 2130 C CA . HIS B 1 109 ? 13.32955 35.56364 12.00275 1.000 31.44382 97 HIS B CA 1
ATOM 2131 C C . HIS B 1 109 ? 12.58221 36.16759 13.19146 1.000 28.78244 97 HIS B C 1
ATOM 2132 O O . HIS B 1 109 ? 11.77114 37.07364 13.01358 1.000 30.91056 97 HIS B O 1
ATOM 2139 N N . LEU B 1 110 ? 12.85022 35.71365 14.40741 1.000 29.48867 98 LEU B N 1
ATOM 2140 C CA . LEU B 1 110 ? 12.19144 36.29703 15.56646 1.000 29.46970 98 LEU B CA 1
ATOM 2141 C C . LEU B 1 110 ? 12.82026 37.64409 15.89332 1.000 30.14492 98 LEU B C 1
ATOM 2142 O O . LEU B 1 110 ? 13.99117 37.89578 15.58913 1.000 33.27650 98 LEU B O 1
ATOM 2147 N N . GLN B 1 111 ? 12.01960 38.52526 16.48746 1.000 34.54769 99 GLN B N 1
ATOM 2148 C CA . GLN B 1 111 ? 12.53848 39.80147 16.96337 1.000 33.11226 99 GLN B CA 1
ATOM 2149 C C . GLN B 1 111 ? 13.68978 39.54512 17.91763 1.000 30.93590 99 GLN B C 1
ATOM 2150 O O . GLN B 1 111 ? 13.52747 38.83964 18.91880 1.000 31.71879 99 GLN B O 1
ATOM 2156 N N . ARG B 1 112 ? 14.85908 40.09009 17.58763 1.000 33.03743 100 ARG B N 1
ATOM 2157 C CA . ARG B 1 112 ? 16.05663 39.83158 18.37861 1.000 35.05808 100 ARG B CA 1
ATOM 2158 C C . ARG B 1 112 ? 15.87683 40.33535 19.80512 1.000 36.74504 100 ARG B C 1
ATOM 2159 O O . ARG B 1 112 ? 15.37062 41.43863 20.03115 1.000 36.92522 100 ARG B O 1
ATOM 2167 N N . GLY B 1 113 ? 16.25571 39.50442 20.77069 1.000 38.73419 101 GLY B N 1
ATOM 2168 C CA . GLY B 1 113 ? 16.05032 39.84294 22.16533 1.000 36.92969 101 GLY B CA 1
ATOM 2169 C C . GLY B 1 113 ? 14.67309 39.53431 22.70681 1.000 35.86846 101 GLY B C 1
ATOM 2170 O O . GLY B 1 113 ? 14.38720 39.88411 23.85491 1.000 40.30464 101 GLY B O 1
ATOM 2171 N N . SER B 1 114 ? 13.81719 38.86604 21.93443 1.000 34.97021 102 SER B N 1
ATOM 2172 C CA . SER B 1 114 ? 12.46733 38.53374 22.37089 1.000 33.23145 102 SER B CA 1
ATOM 2173 C C . SER B 1 114 ? 12.33630 37.11220 22.89007 1.000 34.64570 102 SER B C 1
ATOM 2174 O O . SER B 1 114 ? 11.23388 36.71877 23.27816 1.000 36.14914 102 SER B O 1
ATOM 2177 N N . MET B 1 115 ? 13.41463 36.33026 22.88659 1.000 33.96620 103 MET B N 1
ATOM 2178 C CA . MET B 1 115 ? 13.30850 34.91106 23.20162 1.000 34.53658 103 MET B CA 1
ATOM 2179 C C . MET B 1 115 ? 13.10782 34.69782 24.69745 1.000 35.85491 103 MET B C 1
ATOM 2180 O O . MET B 1 115 ? 13.78588 35.31273 25.52470 1.000 38.44844 103 MET B O 1
ATOM 2185 N N . ARG B 1 116 ? 12.15928 33.83045 25.04009 1.000 37.33037 104 ARG B N 1
ATOM 2186 C CA . ARG B 1 116 ? 11.74393 33.62240 26.42146 1.000 38.72080 104 ARG B CA 1
ATOM 2187 C C . ARG B 1 116 ? 12.43540 32.45269 27.10170 1.000 35.35975 104 ARG B C 1
ATOM 2188 O O . ARG B 1 116 ? 12.15940 32.19695 28.27414 1.000 39.15324 104 ARG B O 1
ATOM 2196 N N . PHE B 1 117 ? 13.30923 31.73211 26.40820 1.000 33.63538 105 PHE B N 1
ATOM 2197 C CA . PHE B 1 117 ? 13.98896 30.58799 26.99777 1.000 33.96751 105 PHE B CA 1
ATOM 2198 C C . PHE B 1 117 ? 15.46109 30.63290 26.60920 1.000 36.02719 105 PHE B C 1
ATOM 2199 O O . PHE B 1 117 ? 15.86905 31.37018 25.70619 1.000 35.97639 105 PHE B O 1
ATOM 2207 N N . VAL B 1 118 ? 16.26374 29.83954 27.31347 1.000 33.88201 106 VAL B N 1
ATOM 2208 C CA . VAL B 1 118 ? 17.67785 29.68873 27.01444 1.000 33.51957 106 VAL B CA 1
ATOM 2209 C C . VAL B 1 118 ? 17.93320 28.22427 26.68101 1.000 34.49697 106 VAL B C 1
ATOM 2210 O O . VAL B 1 118 ? 17.08990 27.35341 26.91428 1.000 34.49213 106 VAL B O 1
ATOM 2214 N N . VAL B 1 119 ? 19.10771 27.96703 26.09567 1.000 34.37676 107 VAL B N 1
ATOM 2215 C CA . VAL B 1 119 ? 19.51028 26.60333 25.76807 1.000 35.11373 107 VAL B CA 1
ATOM 2216 C C . VAL B 1 119 ? 19.47825 25.74137 27.02425 1.000 37.32372 107 VAL B C 1
ATOM 2217 O O . VAL B 1 119 ? 19.98523 26.13419 28.07994 1.000 41.07290 107 VAL B O 1
ATOM 2221 N N . GLY B 1 120 ? 18.85375 24.56706 26.92561 1.000 38.04721 108 GLY B N 1
ATOM 2222 C CA . GLY B 1 120 ? 18.70588 23.66386 28.04837 1.000 31.52528 108 GLY B CA 1
ATOM 2223 C C . GLY B 1 120 ? 17.33445 23.68493 28.69143 1.000 34.52446 108 GLY B C 1
ATOM 2224 O O . GLY B 1 120 ? 16.97351 22.72606 29.38560 1.000 39.02463 108 GLY B O 1
ATOM 2225 N N . ASP B 1 121 ? 16.56674 24.74874 28.47088 1.000 34.67898 109 ASP B N 1
ATOM 2226 C CA . ASP B 1 121 ? 15.22763 24.86643 29.02368 1.000 33.92921 109 ASP B CA 1
ATOM 2227 C C . ASP B 1 121 ? 14.28089 23.83964 28.42241 1.000 30.85100 109 ASP B C 1
ATOM 2228 O O . ASP B 1 121 ? 14.40542 23.42736 27.26436 1.000 34.26978 109 ASP B O 1
ATOM 2233 N N . LYS B 1 122 ? 13.30684 23.45030 29.22393 1.000 33.30155 110 LYS B N 1
ATOM 2234 C CA . LYS B 1 122 ? 12.19150 22.65795 28.75432 1.000 30.94071 110 LYS B CA 1
ATOM 2235 C C . LYS B 1 122 ? 11.05758 23.59597 28.38401 1.000 33.67821 110 LYS B C 1
ATOM 2236 O O . LYS B 1 122 ? 10.84981 24.62237 29.03465 1.000 33.86910 110 LYS B O 1
ATOM 2242 N N . VAL B 1 123 ? 10.34844 23.25464 27.31361 1.000 35.31739 111 VAL B N 1
ATOM 2243 C CA . VAL B 1 123 ? 9.24924 24.05567 26.79047 1.000 34.88392 111 VAL B CA 1
ATOM 2244 C C . VAL B 1 123 ? 8.06045 23.13935 26.55985 1.000 34.40543 111 VAL B C 1
ATOM 2245 O O . VAL B 1 123 ? 8.20678 22.07112 25.95542 1.000 38.14945 111 VAL B O 1
ATOM 2249 N N . ASN B 1 124 ? 6.89034 23.55122 27.02629 1.000 32.50597 112 ASN B N 1
ATOM 2250 C CA . ASN B 1 124 ? 5.67537 22.82250 26.70566 1.000 35.90576 112 ASN B CA 1
ATOM 2251 C C . ASN B 1 124 ? 5.09970 23.35642 25.40559 1.000 33.89059 112 ASN B C 1
ATOM 2252 O O . ASN B 1 124 ? 5.21552 24.54552 25.09302 1.000 32.65087 112 ASN B O 1
ATOM 2257 N N . GLN B 1 125 ? 4.48087 22.46649 24.64739 1.000 26.96795 113 GLN B N 1
ATOM 2258 C CA . GLN B 1 125 ? 3.75082 22.90586 23.47577 1.000 30.00800 113 GLN B CA 1
ATOM 2259 C C . GLN B 1 125 ? 2.83285 24.05465 23.85265 1.000 31.02674 113 GLN B C 1
ATOM 2260 O O . GLN B 1 125 ? 2.15739 24.00431 24.88159 1.000 34.35827 113 GLN B O 1
ATOM 2266 N N . GLY B 1 126 ? 2.84405 25.11336 23.03780 1.000 32.98887 114 GLY B N 1
ATOM 2267 C CA . GLY B 1 126 ? 2.00032 26.27380 23.26515 1.000 29.86116 114 GLY B CA 1
ATOM 2268 C C . GLY B 1 126 ? 2.64634 27.40148 24.03599 1.000 33.93816 114 GLY B C 1
ATOM 2269 O O . GLY B 1 126 ? 2.10073 28.51059 24.03994 1.000 33.60659 114 GLY B O 1
ATOM 2270 N N . ASP B 1 127 ? 3.77802 27.15155 24.70597 1.000 35.89305 115 ASP B N 1
ATOM 2271 C CA . ASP B 1 127 ? 4.50558 28.21761 25.38970 1.000 31.73368 115 ASP B CA 1
ATOM 2272 C C . ASP B 1 127 ? 4.96620 29.26212 24.39161 1.000 34.06721 115 ASP B C 1
ATOM 2273 O O . ASP B 1 127 ? 5.33906 28.94123 23.26162 1.000 36.61746 115 ASP B O 1
ATOM 2278 N N . ILE B 1 128 ? 4.90828 30.52366 24.78938 1.000 33.20286 116 ILE B N 1
ATOM 2279 C CA . ILE B 1 128 ? 5.38535 31.57642 23.90808 1.000 32.88454 116 ILE B CA 1
ATOM 2280 C C . ILE B 1 128 ? 6.90301 31.60732 23.98648 1.000 32.23726 116 ILE B C 1
ATOM 2281 O O . ILE B 1 128 ? 7.47637 31.73952 25.06801 1.000 29.98533 116 ILE B O 1
ATOM 2286 N N . ILE B 1 129 ? 7.56060 31.47780 22.83653 1.000 31.51567 117 ILE B N 1
ATOM 2287 C CA . ILE B 1 129 ? 9.01067 31.37558 22.81119 1.000 32.41420 117 ILE B CA 1
ATOM 2288 C C . ILE B 1 129 ? 9.67218 32.65993 22.34225 1.000 32.06528 117 ILE B C 1
ATOM 2289 O O . ILE B 1 129 ? 10.90832 32.76729 22.40561 1.000 32.11320 117 ILE B O 1
ATOM 2294 N N . GLY B 1 130 ? 8.89836 33.63433 21.89129 1.000 30.47120 118 GLY B N 1
ATOM 2295 C CA . GLY B 1 130 ? 9.44863 34.85180 21.33895 1.000 26.77801 118 GLY B CA 1
ATOM 2296 C C . GLY B 1 130 ? 8.41674 35.51200 20.45020 1.000 25.99890 118 GLY B C 1
ATOM 2297 O O . GLY B 1 130 ? 7.27979 35.06762 20.35306 1.000 31.31756 118 GLY B O 1
ATOM 2298 N N . LEU B 1 131 ? 8.84196 36.57197 19.78904 1.000 28.40005 119 LEU B N 1
ATOM 2299 C CA . LEU B 1 131 ? 7.92474 37.37309 19.00259 1.000 31.98527 119 LEU B CA 1
ATOM 2300 C C . LEU B 1 131 ? 8.24547 37.24637 17.52057 1.000 28.75798 119 LEU B C 1
ATOM 2301 O O . LEU B 1 131 ? 9.40982 37.24288 17.12272 1.000 30.04501 119 LEU B O 1
ATOM 2306 N N . GLN B 1 132 ? 7.19499 37.14504 16.71703 1.000 29.33415 120 GLN B N 1
ATOM 2307 C CA . GLN B 1 132 ? 7.31704 37.17082 15.26816 1.000 28.36085 120 GLN B CA 1
ATOM 2308 C C . GLN B 1 132 ? 8.00030 38.45385 14.80791 1.000 30.01588 120 GLN B C 1
ATOM 2309 O O . GLN B 1 132 ? 7.74033 39.53414 15.33566 1.000 35.14539 120 GLN B O 1
ATOM 2315 N N . GLY B 1 133 ? 8.86314 38.34067 13.81228 1.000 29.91484 121 GLY B N 1
ATOM 2316 C CA . GLY B 1 133 ? 9.64104 39.47164 13.36050 1.000 27.49678 121 GLY B CA 1
ATOM 2317 C C . GLY B 1 133 ? 10.12749 39.27222 11.94348 1.000 32.83784 121 GLY B C 1
ATOM 2318 O O . GLY B 1 133 ? 9.58434 38.46082 11.19380 1.000 32.18260 121 GLY B O 1
ATOM 2319 N N . ASN B 1 134 ? 11.14805 40.05266 11.56068 1.000 30.75412 122 ASN B N 1
ATOM 2320 C CA . ASN B 1 134 ? 11.66479 40.01142 10.19642 1.000 31.43300 122 ASN B CA 1
ATOM 2321 C C . ASN B 1 134 ? 13.18799 39.97761 10.16956 1.000 32.10385 122 ASN B C 1
ATOM 2322 O O . ASN B 1 134 ? 13.79700 40.26045 9.13109 1.000 30.95120 122 ASN B O 1
ATOM 2327 N N . SER B 1 135 ? 13.81242 39.66298 11.29850 1.000 33.94965 123 SER B N 1
ATOM 2328 C CA . SER B 1 135 ? 15.26401 39.61258 11.36367 1.000 30.46448 123 SER B CA 1
ATOM 2329 C C . SER B 1 135 ? 15.81158 38.55019 10.42124 1.000 31.23449 123 SER B C 1
ATOM 2330 O O . SER B 1 135 ? 15.21872 37.48269 10.24347 1.000 33.14062 123 SER B O 1
ATOM 2333 N N . ASN B 1 136 ? 16.95438 38.84906 9.81082 1.000 33.97782 124 ASN B N 1
ATOM 2334 C CA . ASN B 1 136 ? 17.64127 37.87812 8.97391 1.000 34.02359 124 ASN B CA 1
ATOM 2335 C C . ASN B 1 136 ? 19.12539 38.18307 9.01297 1.000 36.42877 124 ASN B C 1
ATOM 2336 O O . ASN B 1 136 ? 19.53572 39.27492 9.40847 1.000 35.20418 124 ASN B O 1
ATOM 2341 N N . TYR B 1 137 ? 19.92780 37.21016 8.57140 1.000 39.44332 125 TYR B N 1
ATOM 2342 C CA . TYR B 1 137 ? 21.37264 37.29913 8.75974 1.000 36.73238 125 TYR B CA 1
ATOM 2343 C C . TYR B 1 137 ? 21.94374 38.61142 8.21924 1.000 37.94030 125 TYR B C 1
ATOM 2344 O O . TYR B 1 137 ? 22.64717 39.33143 8.93056 1.000 43.32102 125 TYR B O 1
ATOM 2353 N N . TYR B 1 138 ? 21.67630 38.93138 6.96220 1.000 35.78390 126 TYR B N 1
ATOM 2354 C CA . TYR B 1 138 ? 22.25508 40.12307 6.35174 1.000 40.48071 126 TYR B CA 1
ATOM 2355 C C . TYR B 1 138 ? 21.42234 41.38719 6.58140 1.000 39.68185 126 TYR B C 1
ATOM 2356 O O . TYR B 1 138 ? 21.75349 42.44628 6.03202 1.000 34.85634 126 TYR B O 1
ATOM 2365 N N . ASP B 1 139 ? 20.35605 41.29970 7.38027 1.000 40.10737 127 ASP B N 1
ATOM 2366 C CA . ASP B 1 139 ? 19.50020 42.44714 7.70120 1.000 39.64731 127 ASP B CA 1
ATOM 2367 C C . ASP B 1 139 ? 18.95711 43.11988 6.43671 1.000 39.10513 127 ASP B C 1
ATOM 2368 O O . ASP B 1 139 ? 18.97799 44.34302 6.29854 1.000 36.43723 127 ASP B O 1
ATOM 2373 N N . ASN B 1 140 ? 18.43481 42.30013 5.52564 1.000 40.17358 128 ASN B N 1
ATOM 2374 C CA . ASN B 1 140 ? 17.84988 42.76725 4.27762 1.000 41.23788 128 ASN B CA 1
ATOM 2375 C C . ASN B 1 140 ? 16.40062 43.16655 4.51679 1.000 45.61884 128 ASN B C 1
ATOM 2376 O O . ASN B 1 140 ? 15.83494 42.87185 5.57521 1.000 48.73225 128 ASN B O 1
ATOM 2381 N N . PRO B 1 141 ? 15.77334 43.87327 3.57160 1.000 43.97371 129 PRO B N 1
ATOM 2382 C CA . PRO B 1 141 ? 14.32007 44.07084 3.66979 1.000 41.15001 129 PRO B CA 1
ATOM 2383 C C . PRO B 1 141 ? 13.62601 42.72312 3.72297 1.000 41.67327 129 PRO B C 1
ATOM 2384 O O . PRO B 1 141 ? 13.93140 41.81227 2.94800 1.000 48.35140 129 PRO B O 1
ATOM 2388 N N . MET B 1 142 ? 12.69859 42.58925 4.65739 1.000 39.61781 130 MET B N 1
ATOM 2389 C CA . MET B 1 142 ? 11.99431 41.33177 4.79059 1.000 40.10112 130 MET B CA 1
ATOM 2390 C C . MET B 1 142 ? 10.64891 41.60699 5.42419 1.000 40.29228 130 MET B C 1
ATOM 2391 O O . MET B 1 142 ? 10.51335 42.49904 6.26371 1.000 44.05835 130 MET B O 1
ATOM 2396 N N . SER B 1 143 ? 9.66092 40.82960 5.00788 1.000 36.74248 131 SER B N 1
ATOM 2397 C CA . SER B 1 143 ? 8.32958 40.89877 5.57776 1.000 41.73421 131 SER B CA 1
ATOM 2398 C C . SER B 1 143 ? 8.29318 40.18681 6.92383 1.000 38.39686 131 SER B C 1
ATOM 2399 O O . SER B 1 143 ? 9.04853 39.24202 7.17195 1.000 37.12342 131 SER B O 1
ATOM 2402 N N . VAL B 1 144 ? 7.42488 40.67507 7.80814 1.000 39.02424 132 VAL B N 1
ATOM 2403 C CA . VAL B 1 144 ? 7.22452 40.04039 9.10779 1.000 36.62110 132 VAL B CA 1
ATOM 2404 C C . VAL B 1 144 ? 6.59993 38.66337 8.88880 1.000 34.62093 132 VAL B C 1
ATOM 2405 O O . VAL B 1 144 ? 5.51055 38.53916 8.32781 1.000 31.89981 132 VAL B O 1
ATOM 2409 N N . HIS B 1 145 ? 7.29695 37.61863 9.31749 1.000 31.59847 133 HIS B N 1
ATOM 2410 C CA . HIS B 1 145 ? 6.75556 36.27403 9.19512 1.000 32.90582 133 HIS B CA 1
ATOM 2411 C C . HIS B 1 145 ? 7.56738 35.35440 10.09094 1.000 29.91769 133 HIS B C 1
ATOM 2412 O O . HIS B 1 145 ? 8.66357 35.69476 10.53745 1.000 27.55637 133 HIS B O 1
ATOM 2419 N N . LEU B 1 146 ? 6.99654 34.19857 10.38097 1.000 26.82853 134 LEU B N 1
ATOM 2420 C CA . LEU B 1 146 ? 7.72260 33.15014 11.06150 1.000 26.72505 134 LEU B CA 1
ATOM 2421 C C . LEU B 1 146 ? 8.15495 32.14490 10.01286 1.000 26.65760 134 LEU B C 1
ATOM 2422 O O . LEU B 1 146 ? 7.32989 31.68114 9.22225 1.000 25.04113 134 LEU B O 1
ATOM 2427 N N . HIS B 1 147 ? 9.45281 31.85178 9.97902 1.000 26.98714 135 HIS B N 1
ATOM 2428 C CA . HIS B 1 147 ? 9.97779 30.72937 9.21445 1.000 25.36191 135 HIS B CA 1
ATOM 2429 C C . HIS B 1 147 ? 10.01951 29.54217 10.16605 1.000 21.67746 135 HIS B C 1
ATOM 2430 O O . HIS B 1 147 ? 10.56561 29.65761 11.26640 1.000 21.93798 135 HIS B O 1
ATOM 2437 N N . LEU B 1 148 ? 9.34468 28.45646 9.78979 1.000 23.78684 136 LEU B N 1
ATOM 2438 C CA . LEU B 1 148 ? 9.23302 27.23991 10.59586 1.000 19.91617 136 LEU B CA 1
ATOM 2439 C C . LEU B 1 148 ? 9.80664 26.07571 9.80451 1.000 21.31604 136 LEU B C 1
ATOM 2440 O O . LEU B 1 148 ? 9.33768 25.77501 8.69848 1.000 23.21138 136 LEU B O 1
ATOM 2445 N N . GLN B 1 149 ? 10.81514 25.42347 10.36309 1.000 25.54835 137 GLN B N 1
ATOM 2446 C CA . GLN B 1 149 ? 11.51225 24.36047 9.65733 1.000 21.92900 137 GLN B CA 1
ATOM 2447 C C . GLN B 1 149 ? 11.77526 23.21712 10.62235 1.000 22.28201 137 GLN B C 1
ATOM 2448 O O . GLN B 1 149 ? 12.10083 23.43492 11.79848 1.000 21.04861 137 GLN B O 1
ATOM 2454 N N . LEU B 1 150 ? 11.62590 22.00561 10.11277 1.000 24.12772 138 LEU B N 1
ATOM 2455 C CA . LEU B 1 150 ? 11.72550 20.76878 10.89289 1.000 22.21774 138 LEU B CA 1
ATOM 2456 C C . LEU B 1 150 ? 12.97069 20.03122 10.39658 1.000 24.37774 138 LEU B C 1
ATOM 2457 O O . LEU B 1 150 ? 12.92290 19.28668 9.41409 1.000 23.96352 138 LEU B O 1
ATOM 2462 N N . ARG B 1 151 ? 14.10425 20.28521 11.06104 1.000 24.42116 139 ARG B N 1
ATOM 2463 C CA . ARG B 1 151 ? 15.35771 19.68678 10.64088 1.000 25.46763 139 ARG B CA 1
ATOM 2464 C C . ARG B 1 151 ? 15.45963 18.27588 11.20128 1.000 23.12719 139 ARG B C 1
ATOM 2465 O O . ARG B 1 151 ? 15.22314 18.07168 12.39235 1.000 21.90536 139 ARG B O 1
ATOM 2473 N N . PRO B 1 152 ? 15.81372 17.29128 10.37951 1.000 23.54721 140 PRO B N 1
ATOM 2474 C CA . PRO B 1 152 ? 15.78347 15.89588 10.82666 1.000 22.22020 140 PRO B CA 1
ATOM 2475 C C . PRO B 1 152 ? 16.89741 15.56720 11.79016 1.000 21.91110 140 PRO B C 1
ATOM 2476 O O . PRO B 1 152 ? 17.93873 16.21634 11.82891 1.000 27.78213 140 PRO B O 1
ATOM 2480 N N . LYS B 1 153 ? 16.66901 14.49008 12.53362 1.000 27.19774 141 LYS B N 1
ATOM 2481 C CA . LYS B 1 153 ? 17.67730 13.93123 13.43617 1.000 34.46008 141 LYS B CA 1
ATOM 2482 C C . LYS B 1 153 ? 18.99064 13.62413 12.72115 1.000 26.31517 141 LYS B C 1
ATOM 2483 O O . LYS B 1 153 ? 20.06267 13.95417 13.21738 1.000 18.54378 141 LYS B O 1
ATOM 2489 N N . ASP B 1 154 ? 18.92253 12.99543 11.55367 1.000 27.65701 142 ASP B N 1
ATOM 2490 C CA . ASP B 1 154 ? 20.09467 12.60364 10.78768 1.000 21.25682 142 ASP B CA 1
ATOM 2491 C C . ASP B 1 154 ? 20.68292 13.74010 9.90479 1.000 25.74916 142 ASP B C 1
ATOM 2492 O O . ASP B 1 154 ? 21.40416 13.47144 8.93167 1.000 25.07666 142 ASP B O 1
ATOM 2497 N N . ALA B 1 155 ? 20.41136 14.99497 10.22851 1.000 24.76094 143 ALA B N 1
ATOM 2498 C CA . ALA B 1 155 ? 21.11973 16.09570 9.59235 1.000 29.00985 143 ALA B CA 1
ATOM 2499 C C . ALA B 1 155 ? 22.60897 16.01419 9.91015 1.000 30.89192 143 ALA B C 1
ATOM 2500 O O . ALA B 1 155 ? 22.99913 15.99009 11.07597 1.000 33.06526 143 ALA B O 1
ATOM 2502 N N . LYS B 1 156 ? 23.43468 15.92419 8.87391 1.000 34.59876 144 LYS B N 1
ATOM 2503 C CA . LYS B 1 156 ? 24.87955 16.07325 9.02358 1.000 33.15321 144 LYS B CA 1
ATOM 2504 C C . LYS B 1 156 ? 25.22411 17.37233 9.76581 1.000 30.26572 144 LYS B C 1
ATOM 2505 O O . LYS B 1 156 ? 24.43053 18.31180 9.79426 1.000 30.75397 144 LYS B O 1
ATOM 2511 N N . LYS B 1 157 ? 26.38405 17.40161 10.45113 1.000 30.82250 145 LYS B N 1
ATOM 2512 C CA . LYS B 1 157 ? 26.80939 18.63310 11.14297 1.000 32.31749 145 LYS B CA 1
ATOM 2513 C C . LYS B 1 157 ? 27.32795 19.72196 10.21206 1.000 30.91474 145 LYS B C 1
ATOM 2514 O O . LYS B 1 157 ? 27.54883 20.83743 10.68154 1.000 33.59445 145 LYS B O 1
ATOM 2520 N N . ASP B 1 158 ? 27.56941 19.42248 8.93586 1.000 32.98384 146 ASP B N 1
ATOM 2521 C CA . ASP B 1 158 ? 27.95400 20.44134 7.96324 1.000 32.24136 146 ASP B CA 1
ATOM 2522 C C . ASP B 1 158 ? 26.92699 21.57303 7.91990 1.000 36.39022 146 ASP B C 1
ATOM 2523 O O . ASP B 1 158 ? 25.72105 21.35875 8.07383 1.000 30.02552 146 ASP B O 1
ATOM 2528 N N . GLU B 1 159 ? 27.41770 22.79613 7.69917 1.000 37.61576 147 GLU B N 1
ATOM 2529 C CA . GLU B 1 159 ? 26.56058 23.96697 7.84612 1.000 33.91993 147 GLU B CA 1
ATOM 2530 C C . GLU B 1 159 ? 25.42047 23.98401 6.83706 1.000 34.25637 147 GLU B C 1
ATOM 2531 O O . GLU B 1 159 ? 24.29062 24.34548 7.18202 1.000 33.95390 147 GLU B O 1
ATOM 2537 N N . LYS B 1 160 ? 25.67963 23.63866 5.58364 1.000 33.56717 148 LYS B N 1
ATOM 2538 C CA . LYS B 1 160 ? 24.57130 23.70916 4.64145 1.000 35.49793 148 LYS B CA 1
ATOM 2539 C C . LYS B 1 160 ? 23.48608 22.70941 5.01825 1.000 34.63699 148 LYS B C 1
ATOM 2540 O O . LYS B 1 160 ? 22.29999 22.95379 4.76760 1.000 33.18916 148 LYS B O 1
ATOM 2546 N N . SER B 1 161 ? 23.85467 21.63212 5.70724 1.000 31.03485 149 SER B N 1
ATOM 2547 C CA . SER B 1 161 ? 22.86128 20.66600 6.14478 1.000 32.01286 149 SER B CA 1
ATOM 2548 C C . SER B 1 161 ? 22.18358 21.04147 7.46838 1.000 31.81117 149 SER B C 1
ATOM 2549 O O . SER B 1 161 ? 21.04614 20.62100 7.69965 1.000 30.90038 149 SER B O 1
ATOM 2552 N N . GLN B 1 162 ? 22.78398 21.89043 8.30442 1.000 26.51604 150 GLN B N 1
ATOM 2553 C CA . GLN B 1 162 ? 22.06097 22.34346 9.48682 1.000 24.76088 150 GLN B CA 1
ATOM 2554 C C . GLN B 1 162 ? 21.04178 23.43982 9.17652 1.000 24.14237 150 GLN B C 1
ATOM 2555 O O . GLN B 1 162 ? 20.12926 23.66523 9.97166 1.000 20.27567 150 GLN B O 1
ATOM 2561 N N . VAL B 1 163 ? 21.18093 24.11631 8.04215 1.000 21.80888 151 VAL B N 1
ATOM 2562 C CA . VAL B 1 163 ? 20.31220 25.21876 7.66388 1.000 28.39067 151 VAL B CA 1
ATOM 2563 C C . VAL B 1 163 ? 19.27843 24.78983 6.62836 1.000 26.76469 151 VAL B C 1
ATOM 2564 O O . VAL B 1 163 ? 18.14209 25.26332 6.65397 1.000 28.20769 151 VAL B O 1
ATOM 2568 N N . CYS B 1 164 ? 19.65022 23.89554 5.71596 1.000 21.08064 152 CYS B N 1
ATOM 2569 C CA . CYS B 1 164 ? 18.81579 23.59471 4.56907 1.000 25.51419 152 CYS B CA 1
ATOM 2570 C C . CYS B 1 164 ? 18.11078 22.24502 4.63743 1.000 25.07744 152 CYS B C 1
ATOM 2571 O O . CYS B 1 164 ? 17.19864 22.01571 3.83970 1.000 23.20973 152 CYS B O 1
ATOM 2574 N N . SER B 1 165 ? 18.50848 21.34017 5.53126 1.000 24.44592 153 SER B N 1
ATOM 2575 C CA . SER B 1 165 ? 17.80440 20.06940 5.65824 1.000 22.72843 153 SER B CA 1
ATOM 2576 C C . SER B 1 165 ? 16.42199 20.28182 6.25975 1.000 23.36488 153 SER B C 1
ATOM 2577 O O . SER B 1 165 ? 16.24076 21.08599 7.18202 1.000 22.09921 153 SER B O 1
ATOM 2580 N N . GLY B 1 166 ? 15.46739 19.46796 5.81770 1.000 25.14329 154 GLY B N 1
ATOM 2581 C CA . GLY B 1 166 ? 14.11028 19.63583 6.30708 1.000 23.98408 154 GLY B CA 1
ATOM 2582 C C . GLY B 1 166 ? 13.25189 18.41788 6.06674 1.000 28.21258 154 GLY B C 1
ATOM 2583 O O . GLY B 1 166 ? 13.23921 17.85583 4.96512 1.000 28.00301 154 GLY B O 1
ATOM 2584 N N . LEU B 1 167 ? 12.52830 18.00290 7.10053 1.000 26.14658 155 LEU B N 1
ATOM 2585 C CA . LEU B 1 167 ? 11.51894 16.97764 6.94327 1.000 24.02297 155 LEU B CA 1
ATOM 2586 C C . LEU B 1 167 ? 10.28327 17.58456 6.28718 1.000 27.79862 155 LEU B C 1
ATOM 2587 O O . LEU B 1 167 ? 10.05180 18.79124 6.34678 1.000 27.91986 155 LEU B O 1
ATOM 2592 N N . ALA B 1 168 ? 9.44999 16.74200 5.69269 1.000 26.28840 156 ALA B N 1
ATOM 2593 C CA . ALA B 1 168 ? 8.21574 17.28364 5.14059 1.000 23.72784 156 ALA B CA 1
ATOM 2594 C C . ALA B 1 168 ? 7.25333 17.49760 6.30295 1.000 25.36016 156 ALA B C 1
ATOM 2595 O O . ALA B 1 168 ? 6.60918 16.56252 6.76984 1.000 25.40824 156 ALA B O 1
ATOM 2597 N N . MET B 1 169 ? 7.17375 18.73587 6.79474 1.000 23.60171 157 MET B N 1
ATOM 2598 C CA . MET B 1 169 ? 6.34887 19.00359 7.96667 1.000 27.03741 157 MET B CA 1
ATOM 2599 C C . MET B 1 169 ? 4.89768 18.60055 7.74468 1.000 32.94443 157 MET B C 1
ATOM 2600 O O . MET B 1 169 ? 4.20527 18.23512 8.70183 1.000 30.87505 157 MET B O 1
ATOM 2605 N N . GLU B 1 170 ? 4.41247 18.68741 6.50085 1.000 33.93332 158 GLU B N 1
ATOM 2606 C CA . GLU B 1 170 ? 3.01153 18.40883 6.21700 1.000 30.83142 158 GLU B CA 1
ATOM 2607 C C . GLU B 1 170 ? 2.68267 16.93827 6.37017 1.000 36.04116 158 GLU B C 1
ATOM 2608 O O . GLU B 1 170 ? 1.49618 16.58516 6.36518 1.000 36.55608 158 GLU B O 1
ATOM 2614 N N . LYS B 1 171 ? 3.70351 16.09570 6.55765 1.000 34.89854 159 LYS B N 1
ATOM 2615 C CA . LYS B 1 171 ? 3.55334 14.66075 6.76601 1.000 37.58746 159 LYS B CA 1
ATOM 2616 C C . LYS B 1 171 ? 3.98091 14.20602 8.15691 1.000 32.89825 159 LYS B C 1
ATOM 2617 O O . LYS B 1 171 ? 4.17831 13.00441 8.36843 1.000 35.06420 159 LYS B O 1
ATOM 2623 N N . TYR B 1 172 ? 4.12951 15.12268 9.11051 1.000 30.34168 160 TYR B N 1
ATOM 2624 C CA . TYR B 1 172 ? 4.76148 14.82011 10.39391 1.000 28.60510 160 TYR B CA 1
ATOM 2625 C C . TYR B 1 172 ? 3.73429 15.00785 11.50610 1.000 33.05557 160 TYR B C 1
ATOM 2626 O O . TYR B 1 172 ? 3.28894 16.13265 11.76863 1.000 30.35799 160 TYR B O 1
ATOM 2635 N N . ASP B 1 173 ? 3.35760 13.90587 12.15391 1.000 29.51009 161 ASP B N 1
ATOM 2636 C CA . ASP B 1 173 ? 2.30311 13.92642 13.15575 1.000 29.27452 161 ASP B CA 1
ATOM 2637 C C . ASP B 1 173 ? 2.86211 14.42410 14.48611 1.000 31.04209 161 ASP B C 1
ATOM 2638 O O . ASP B 1 173 ? 3.83925 13.86654 14.99114 1.000 32.79423 161 ASP B O 1
ATOM 2643 N N . ILE B 1 174 ? 2.25235 15.46922 15.05456 1.000 30.37982 162 ILE B N 1
ATOM 2644 C CA . ILE B 1 174 ? 2.65075 16.00076 16.35730 1.000 30.28499 162 ILE B CA 1
ATOM 2645 C C . ILE B 1 174 ? 1.61979 15.69486 17.43359 1.000 29.83001 162 ILE B C 1
ATOM 2646 O O . ILE B 1 174 ? 1.74612 16.18330 18.55661 1.000 27.85511 162 ILE B O 1
ATOM 2651 N N . THR B 1 175 ? 0.61769 14.86747 17.12805 1.000 33.37147 163 THR B N 1
ATOM 2652 C CA . THR B 1 175 ? -0.48030 14.63130 18.06041 1.000 32.91529 163 THR B CA 1
ATOM 2653 C C . THR B 1 175 ? 0.00465 14.24134 19.44978 1.000 37.00162 163 THR B C 1
ATOM 2654 O O . THR B 1 175 ? -0.60821 14.62360 20.44960 1.000 42.09614 163 THR B O 1
ATOM 2658 N N . ASN B 1 176 ? 1.13824 13.54893 19.54131 1.000 35.95751 164 ASN B N 1
ATOM 2659 C CA . ASN B 1 176 ? 1.64603 13.06498 20.81767 1.000 34.46869 164 ASN B CA 1
ATOM 2660 C C . ASN B 1 176 ? 2.97988 13.69289 21.21129 1.000 37.11466 164 ASN B C 1
ATOM 2661 O O . ASN B 1 176 ? 3.68085 13.14250 22.06167 1.000 36.66876 164 ASN B O 1
ATOM 2666 N N . LEU B 1 177 ? 3.33473 14.84889 20.63643 1.000 38.88448 165 LEU B N 1
ATOM 2667 C CA . LEU B 1 177 ? 4.60168 15.51028 20.92676 1.000 29.32106 165 LEU B CA 1
ATOM 2668 C C . LEU B 1 177 ? 4.41091 16.69057 21.85046 1.000 32.60280 165 LEU B C 1
ATOM 2669 O O . LEU B 1 177 ? 5.17278 17.65950 21.78029 1.000 35.08147 165 LEU B O 1
ATOM 2674 N N . ASN B 1 178 ? 3.43388 16.58669 22.76071 1.000 32.64820 166 ASN B N 1
ATOM 2675 C CA . ASN B 1 178 ? 2.97879 17.67874 23.61195 1.000 34.22925 166 ASN B CA 1
ATOM 2676 C C . ASN B 1 178 ? 3.09510 17.35235 25.09062 1.000 35.76807 166 ASN B C 1
ATOM 2677 O O . ASN B 1 178 ? 2.35538 17.92867 25.89456 1.000 36.84776 166 ASN B O 1
ATOM 2682 N N . ALA B 1 179 ? 3.96721 16.41162 25.45929 1.000 36.71413 167 ALA B N 1
ATOM 2683 C CA . ALA B 1 179 ? 4.05866 15.97548 26.85045 1.000 41.57944 167 ALA B CA 1
ATOM 2684 C C . ALA B 1 179 ? 4.47101 17.12990 27.76655 1.000 36.95899 167 ALA B C 1
ATOM 2685 O O . ALA B 1 179 ? 5.27456 17.98666 27.39320 1.000 34.15779 167 ALA B O 1
ATOM 2687 N N . LYS B 1 180 ? 3.90056 17.14821 28.96924 1.000 40.46307 168 LYS B N 1
ATOM 2688 C CA . LYS B 1 180 ? 4.23428 18.16011 29.96668 1.000 43.65533 168 LYS B CA 1
ATOM 2689 C C . LYS B 1 180 ? 5.67895 18.01014 30.43421 1.000 36.62808 168 LYS B C 1
ATOM 2690 O O . LYS B 1 180 ? 6.11900 16.91381 30.78078 1.000 38.65552 168 LYS B O 1
ATOM 2696 N N . GLN B 1 181 ? 6.41871 19.11194 30.43631 1.000 38.11818 169 GLN B N 1
ATOM 2697 C CA . GLN B 1 181 ? 7.81515 19.09273 30.86458 1.000 40.67800 169 GLN B CA 1
ATOM 2698 C C . GLN B 1 181 ? 7.94717 19.49452 32.32687 1.000 35.69181 169 GLN B C 1
ATOM 2699 O O . GLN B 1 181 ? 9.03107 19.41291 32.90557 1.000 49.10094 169 GLN B O 1
#

Organism: Staphylococcus phage 2638A (NCBI:txid320836)

Nearest PDB structures (foldseek):
  6yj1-assembly2_B  TM=1.006E+00  e=9.514E-35  Staphylococcus phage 2638A
  3slu-assembly1_A  TM=8.652E-01  e=1.385E-05  Neisseria meningitidis ATCC 13091
  6muk-assembly1_A  TM=8.710E-01  e=4.100E-05  Neisseria gonorrhoeae FA 1090
  5j1k-assembly1_A  TM=7.139E-01  e=1.843E-05  Helicobacter pylori 26695
  2gu1-assembly1_A  TM=7.852E-01  e=5.775E-05  Vibrio cholerae

InterPro domains:
  IPR002502 N-acetylmuramoyl-L-alanine amidase domain [PF01510] (199-324)
  IPR002502 N-acetylmuramoyl-L-alanine amidase domain [SM00644] (191-334)
  IPR002502 N-acetylmuramoyl-L-alanine amidase domain [cd06583] (199-325)
  IPR003646 SH3-like domain, bacterial-type [PF08460] (401-468)
  IPR003646 SH3-like domain, bacterial-type [PS51781] (406-474)
  IPR003646 SH3-like domain, bacterial-type [SM00287] (406-474)
  IPR011055 Duplicated hybrid motif [G3DSA:2.70.70.10] (17-153)
  IPR011055 Duplicated hybrid motif [SSF51261] (27-142)
  IPR016047 M23ase, beta-sheet core domain [PF01551] (48-143)
  IPR036505 N-acetylmuramoyl-L-alanine amidase/PGRP domain superfamily [G3DSA:3.40.80.10] (182-359)
  IPR036505 N-acetylmuramoyl-L-alanine amidase/PGRP domain superfamily [SSF55846] (192-356)
  IPR050570 Bacterial cell wall metabolism enzyme [PTHR21666] (29-153)

Sequence (338 aa):
MLTAIDYLTKKGWKISSDPRTYDGYPKNYGYRNYHENGINYDEFCGGYHRAFDVYSNETNDVPAVTSGTVIEANDYGNFGGTFVIRDANDNDWIYGHLQRGSMRFVVGDKVNQGDIIGLQGNSNYYDNPMSVHLHLQLRPKDAKKDEKSQVCSGLAMEKYDITNLNAKQMLTAIDYLTKKGWKISSDPRTYDGYPKNYGYRNYHENGINYDEFCGGYHRAFDVYSNETNDVPAVTSGTVIEANDYGNFGGTFVIRDANDNDWIYGHLQRGSMRFVVGDKVNQGDIIGLQGNSNYYDNPMSVHLHLQLRPKDAKKDEKSQVCSGLAMEKYDITNLNAKQ

Foldseek 3Di:
DDFLVNVVVVVPKAWPDAQCPAPPPVPPTQQAQDDDPPDRPCVLLVRGQQWTKIAHPPFWFDWASFKAFWADQDCQDQQRGWTWGQFPQRKIKIKGAFDRPFAPDDGGDTHATGDGGGTFHHGHNVRDDDDGIIIIFTQDNPQDPDDSSVPRHGDNRVPDDRVPRGDDD/DDFLVNVVVVVVKAFDDAQCPAPPPPPPTQQAQDDDPHDRPCVLLVRGQNWTKIGHPPFFFDWASFKAFWADQDCQDQQRGWTWGQFPQRWIKIKGAFDRPFADDDGGDIHFTGDGGGTFHFGHNVRDDGDGIITIFTQDNPQDPDPSSVPRHGDNRVPDDRVPRGDDD

Secondary structure (DSSP, 8-state):
---HHHHHHHTT-EEEE-GGGSTTTTSSTTB---EETTEETTTTTTTB--EEEEE-SS--EEE-SS-EEEEEEEEEETTEEEEEEE-TTS-EEEEEEEPTT-----TT-EE-TT-EEEEBB---TT-----SBEEEEEE-TT--SSHHHHHH----GGG---TT-----/---HHHHHHHTT-EEEE-GGGSTTTTSSTTB---EETTEETTTTTTTB--EEEEE-SS--EEE-SS-EEEEEEEEEETTEEEEEEE-TTS-EEEEEEEPTT-----TT-EE-TT-EEEEBB---TT-----SBEEEEEE-TT--SSHHHHHH----GGG---TT-----

Radius of gyration: 25.15 Å; Cα contacts (8 Å, |Δi|>4): 828; chains: 2; bounding box: 42×55×73 Å

B-factor: mean 32.0, std 7.13, range [15.47, 66.27]